Protein AF-A0A412PZN5-F1 (afdb_monomer_lite)

Organism: NCBI:txid39491

pLDDT: mean 81.01, std 17.95, range [27.72, 97.12]

Structure (mmCIF, N/CA/C/O backbone):
data_AF-A0A412PZN5-F1
#
_entry.id   AF-A0A412PZN5-F1
#
loop_
_atom_site.group_PDB
_atom_site.id
_atom_site.type_symbol
_atom_site.label_atom_id
_atom_site.label_alt_id
_atom_site.label_comp_id
_atom_site.label_asym_id
_atom_site.label_entity_id
_atom_site.label_seq_id
_atom_site.pdbx_PDB_ins_code
_atom_site.Cartn_x
_atom_site.Cartn_y
_atom_site.Cartn_z
_atom_site.occupancy
_atom_site.B_iso_or_equiv
_atom_site.auth_seq_id
_atom_site.auth_comp_id
_atom_site.auth_asym_id
_atom_site.auth_atom_id
_atom_site.pdbx_PDB_model_num
ATOM 1 N N . MET A 1 1 ? -9.758 -28.582 30.681 1.00 38.38 1 MET A N 1
ATOM 2 C CA . MET A 1 1 ? -10.635 -27.429 30.369 1.00 38.38 1 MET A CA 1
ATOM 3 C C . MET A 1 1 ? -9.900 -26.090 30.374 1.00 38.38 1 MET A C 1
ATOM 5 O O . MET A 1 1 ? -9.849 -25.484 29.320 1.00 38.38 1 MET A O 1
ATOM 9 N N . ARG A 1 2 ? -9.217 -25.664 31.451 1.00 30.67 2 ARG A N 1
ATOM 10 C CA . ARG A 1 2 ? -8.587 -24.319 31.522 1.00 30.67 2 ARG A CA 1
ATOM 11 C C . ARG A 1 2 ? -7.415 -24.022 30.560 1.00 30.67 2 ARG A C 1
ATOM 13 O O . ARG A 1 2 ? -7.068 -22.861 30.392 1.00 30.67 2 ARG A O 1
ATOM 20 N N . MET A 1 3 ? -6.788 -25.028 29.940 1.00 27.72 3 MET A N 1
ATOM 21 C CA . MET A 1 3 ? -5.727 -24.792 28.941 1.00 27.72 3 MET A CA 1
ATOM 22 C C . MET A 1 3 ? -6.281 -24.513 27.534 1.00 27.72 3 MET A C 1
ATOM 24 O O . MET A 1 3 ? -5.724 -23.682 26.828 1.00 27.72 3 MET A O 1
ATOM 28 N N . ALA A 1 4 ? -7.418 -25.108 27.158 1.00 32.03 4 ALA A N 1
ATOM 29 C CA . ALA A 1 4 ? -8.041 -24.882 25.849 1.00 32.03 4 ALA A CA 1
ATOM 30 C C . ALA A 1 4 ? -8.621 -23.457 25.717 1.00 32.03 4 ALA A C 1
ATOM 32 O O . ALA A 1 4 ? -8.451 -22.804 24.693 1.00 32.03 4 ALA A O 1
ATOM 33 N N . GLU A 1 5 ? -9.193 -22.916 26.795 1.00 32.03 5 GLU A N 1
ATOM 34 C CA . GLU A 1 5 ? -9.705 -21.532 26.858 1.00 32.03 5 GLU A CA 1
ATOM 35 C C . GLU A 1 5 ? -8.602 -20.461 26.894 1.00 32.03 5 GLU A C 1
ATOM 37 O O . GLU A 1 5 ? -8.862 -19.270 26.715 1.00 32.03 5 GLU A O 1
ATOM 42 N N . ARG A 1 6 ? -7.355 -20.854 27.178 1.00 34.22 6 ARG A N 1
ATOM 43 C CA . ARG A 1 6 ? -6.197 -19.951 27.113 1.00 34.22 6 ARG A CA 1
ATOM 44 C C . ARG A 1 6 ? -5.595 -19.927 25.708 1.00 34.22 6 ARG A C 1
ATOM 46 O O . ARG A 1 6 ? -5.080 -18.895 25.291 1.00 34.22 6 ARG A O 1
ATOM 53 N N . GLN A 1 7 ? -5.738 -21.032 24.975 1.00 35.91 7 GLN A N 1
ATOM 54 C CA . GLN A 1 7 ? -5.383 -21.176 23.563 1.00 35.91 7 GLN A CA 1
ATOM 55 C C . GLN A 1 7 ? -6.174 -20.194 22.671 1.00 35.91 7 GLN A C 1
ATOM 57 O O . GLN A 1 7 ? -5.593 -19.573 21.787 1.00 35.91 7 GLN A O 1
ATOM 62 N N . LEU A 1 8 ? -7.467 -19.992 22.958 1.00 40.50 8 LEU A N 1
ATOM 63 C CA . LEU A 1 8 ? -8.375 -19.093 22.217 1.00 40.50 8 LEU A CA 1
ATOM 64 C C . LEU A 1 8 ? -8.156 -17.593 22.493 1.00 40.50 8 LEU A C 1
ATOM 66 O O . LEU A 1 8 ? -8.636 -16.750 21.745 1.00 40.50 8 LEU A O 1
ATOM 70 N N . ARG A 1 9 ? -7.407 -17.248 23.548 1.00 40.03 9 ARG A N 1
ATOM 71 C CA . ARG A 1 9 ? -7.114 -15.862 23.960 1.00 40.03 9 ARG A CA 1
ATOM 72 C C . ARG A 1 9 ? -5.783 -15.322 23.443 1.00 40.03 9 ARG A C 1
ATOM 74 O O . ARG A 1 9 ? -5.380 -14.227 23.822 1.00 40.03 9 ARG A O 1
ATOM 81 N N . ASN A 1 10 ? -5.070 -16.081 22.613 1.00 40.69 10 ASN A N 1
ATOM 82 C CA . ASN A 1 10 ? -3.800 -15.641 22.052 1.00 40.69 10 ASN A CA 1
ATOM 83 C C . ASN A 1 10 ? -3.998 -15.146 20.605 1.00 40.69 10 ASN A C 1
ATOM 85 O O . ASN A 1 10 ? -4.024 -15.970 19.689 1.00 40.69 10 ASN A O 1
ATOM 89 N N . PRO A 1 11 ? -4.098 -13.823 20.364 1.00 48.78 11 PRO A N 1
ATOM 90 C CA . PRO A 1 11 ? -4.370 -13.257 19.036 1.00 48.78 11 PRO A CA 1
ATOM 91 C C . PRO A 1 11 ? -3.282 -13.558 17.987 1.00 48.78 11 PRO A C 1
ATOM 93 O O . PRO A 1 11 ? -3.489 -13.300 16.803 1.00 48.78 11 PRO A O 1
ATOM 96 N N . TYR A 1 12 ? -2.141 -14.123 18.401 1.00 42.84 12 TYR A N 1
ATOM 97 C CA . TYR A 1 12 ? -1.000 -14.449 17.542 1.00 42.84 12 TYR A CA 1
ATOM 98 C C . TYR A 1 12 ? -0.872 -15.939 17.187 1.00 42.84 12 TYR A C 1
ATOM 100 O O . TYR A 1 12 ? 0.082 -16.316 16.510 1.00 42.84 12 TYR A O 1
ATOM 108 N N . MET A 1 13 ? -1.805 -16.800 17.610 1.00 39.34 13 MET A N 1
ATOM 109 C CA . MET A 1 13 ? -1.711 -18.256 17.416 1.00 39.34 13 MET A CA 1
ATOM 110 C C . MET A 1 13 ? -2.580 -18.777 16.260 1.00 39.34 13 MET A C 1
ATOM 112 O O . MET A 1 13 ? -3.097 -19.888 16.300 1.00 39.34 13 MET A O 1
ATOM 116 N N . TRP A 1 14 ? -2.712 -17.989 15.194 1.00 43.47 14 TRP A N 1
ATOM 117 C CA . TRP A 1 14 ? -3.302 -18.426 13.925 1.00 43.47 14 TRP A CA 1
ATOM 118 C C . TRP A 1 14 ? -2.186 -18.897 12.988 1.00 43.47 14 TRP A C 1
ATOM 120 O O . TRP A 1 14 ? -1.817 -18.216 12.031 1.00 43.47 14 TRP A O 1
ATOM 130 N N . ILE A 1 15 ? -1.565 -20.027 13.324 1.00 45.34 15 ILE A N 1
ATOM 131 C CA . ILE A 1 15 ? -0.481 -20.596 12.521 1.00 45.34 15 ILE A CA 1
ATOM 132 C C . ILE A 1 15 ? -1.100 -21.270 11.294 1.00 45.34 15 ILE A C 1
ATOM 134 O O . ILE A 1 15 ? -1.883 -22.209 11.411 1.00 45.34 15 ILE A O 1
ATOM 138 N N . TYR A 1 16 ? -0.746 -20.758 10.118 1.00 52.06 16 TYR A N 1
ATOM 139 C CA . TYR A 1 16 ? -1.045 -21.343 8.817 1.00 52.06 16 TYR A CA 1
ATOM 140 C C . TYR A 1 16 ? -0.392 -22.726 8.699 1.00 52.06 16 TYR A C 1
ATOM 142 O O . TYR A 1 16 ? 0.815 -22.849 8.904 1.00 52.06 16 TYR A O 1
ATOM 150 N N . GLN A 1 17 ? -1.130 -23.745 8.255 1.00 40.44 17 GLN A N 1
ATOM 151 C CA . GLN A 1 17 ? -0.493 -24.782 7.445 1.00 40.44 17 GLN A CA 1
ATOM 152 C C . GLN A 1 17 ? -0.402 -24.242 6.016 1.00 40.44 17 GLN A C 1
ATOM 154 O O . GLN A 1 17 ? -1.314 -24.414 5.216 1.00 40.44 17 GLN A O 1
ATOM 159 N N . SER A 1 18 ? 0.695 -23.556 5.698 1.00 39.72 18 SER A N 1
ATOM 160 C CA . SER A 1 18 ? 1.211 -23.610 4.332 1.00 39.72 18 SER A CA 1
ATOM 161 C C . SER A 1 18 ? 2.167 -24.796 4.293 1.00 39.72 18 SER A C 1
ATOM 163 O O . SER A 1 18 ? 3.337 -24.666 4.664 1.00 39.72 18 SER A O 1
ATOM 165 N N . GLY A 1 19 ? 1.674 -25.976 3.928 1.00 41.59 19 GLY A N 1
ATOM 166 C CA . GLY A 1 19 ? 2.599 -26.987 3.442 1.00 41.59 19 GLY A CA 1
ATOM 167 C C . GLY A 1 19 ? 3.193 -26.504 2.113 1.00 41.59 19 GLY A C 1
ATOM 168 O O . GLY A 1 19 ? 2.684 -25.591 1.458 1.00 41.59 19 GLY A O 1
ATOM 169 N N . SER A 1 20 ? 4.301 -27.104 1.698 1.00 43.50 20 SER A N 1
ATOM 170 C CA . SER A 1 20 ? 4.908 -26.913 0.374 1.00 43.50 20 SER A CA 1
ATOM 171 C C . SER A 1 20 ? 4.054 -27.474 -0.780 1.00 43.50 20 SER A C 1
ATOM 173 O O . SER A 1 20 ? 4.553 -27.689 -1.880 1.00 43.50 20 SER A O 1
ATOM 175 N N . ASP A 1 21 ? 2.774 -27.740 -0.531 1.00 55.62 21 ASP A N 1
ATOM 176 C CA . ASP A 1 21 ? 1.846 -28.527 -1.336 1.00 55.62 21 ASP A CA 1
ATOM 177 C C . ASP A 1 21 ? 0.923 -27.681 -2.229 1.00 55.62 21 ASP A C 1
ATOM 179 O O . ASP A 1 21 ? 0.041 -28.226 -2.889 1.00 55.62 21 ASP A O 1
ATOM 183 N N . GLY A 1 22 ? 1.135 -26.360 -2.297 1.00 50.25 22 GLY A N 1
ATOM 184 C CA . GLY A 1 22 ? 0.475 -25.476 -3.270 1.00 50.25 22 GLY A CA 1
ATOM 185 C C . GLY A 1 22 ? -1.037 -25.313 -3.077 1.00 50.25 22 GLY A C 1
ATOM 186 O O . GLY A 1 22 ? -1.716 -24.785 -3.956 1.00 50.25 22 GLY A O 1
ATOM 187 N N . LYS A 1 23 ? -1.579 -25.765 -1.941 1.00 44.09 23 LYS A N 1
ATOM 188 C CA . LYS A 1 23 ? -2.993 -25.609 -1.594 1.00 44.09 23 LYS A CA 1
ATOM 189 C C . LYS A 1 23 ? -3.259 -24.234 -0.975 1.00 44.09 23 LYS A C 1
ATOM 191 O O . LYS A 1 23 ? -2.380 -23.689 -0.302 1.00 44.09 23 LYS A O 1
ATOM 196 N N . PRO A 1 24 ? -4.468 -23.675 -1.169 1.00 45.44 24 PRO A N 1
ATOM 197 C CA . PRO A 1 24 ? -4.853 -22.436 -0.513 1.00 45.44 24 PRO A CA 1
ATOM 198 C C . PRO A 1 24 ? -4.802 -22.608 1.015 1.00 45.44 24 PRO A C 1
ATOM 200 O O . PRO A 1 24 ? -5.132 -23.683 1.526 1.00 45.44 24 PRO A O 1
ATOM 203 N N . PRO A 1 25 ? -4.369 -21.574 1.756 1.00 51.03 25 PRO A N 1
ATOM 204 C CA . PRO A 1 25 ? -4.225 -21.649 3.202 1.00 51.03 25 PRO A CA 1
ATOM 205 C C . PRO A 1 25 ? -5.569 -21.964 3.867 1.00 51.03 25 PRO A C 1
ATOM 207 O O . PRO A 1 25 ? -6.551 -21.252 3.670 1.00 51.03 25 PRO A O 1
ATOM 210 N N . VAL A 1 26 ? -5.598 -23.016 4.685 1.00 51.19 26 VAL A N 1
ATOM 211 C CA . VAL A 1 26 ? -6.776 -23.389 5.477 1.00 51.19 26 VAL A CA 1
ATOM 212 C C . VAL A 1 26 ? -6.719 -22.646 6.807 1.00 51.19 26 VAL A C 1
ATOM 214 O O . VAL A 1 26 ? -5.753 -22.778 7.563 1.00 51.19 26 VAL A O 1
ATOM 217 N N . ALA A 1 27 ? -7.746 -21.852 7.104 1.00 55.84 27 ALA A N 1
ATOM 218 C CA . ALA A 1 27 ? -7.888 -21.260 8.422 1.00 55.84 27 ALA A CA 1
ATOM 219 C C . ALA A 1 27 ? -8.356 -22.319 9.424 1.00 55.84 27 ALA A C 1
ATOM 221 O O . ALA A 1 27 ? -9.383 -22.959 9.221 1.00 55.84 27 ALA A O 1
ATOM 222 N N . LEU A 1 28 ? -7.601 -22.507 10.508 1.00 53.47 28 LEU A N 1
ATOM 223 C CA . LEU A 1 28 ? -7.934 -23.514 11.521 1.00 53.47 28 LEU A CA 1
ATOM 224 C C . LEU A 1 28 ? -9.115 -23.095 12.408 1.00 53.47 28 LEU A C 1
ATOM 226 O O . LEU A 1 28 ? -9.747 -23.959 13.002 1.00 53.47 28 LEU A O 1
ATOM 230 N N . TYR A 1 29 ? -9.396 -21.795 12.499 1.00 61.25 29 TYR A N 1
ATOM 231 C CA . TYR A 1 29 ? -10.465 -21.210 13.307 1.00 61.25 29 TYR A CA 1
ATOM 232 C C . TYR A 1 29 ? -10.831 -19.829 12.754 1.00 61.25 29 TYR A C 1
ATOM 234 O O . TYR A 1 29 ? -9.955 -19.075 12.318 1.00 61.25 29 TYR A O 1
ATOM 242 N N . GLU A 1 30 ? -12.119 -19.502 12.796 1.00 66.75 30 GLU A N 1
ATOM 243 C CA . GLU A 1 30 ? -12.618 -18.159 12.506 1.00 66.75 30 GLU A CA 1
ATOM 244 C C . GLU A 1 30 ? -12.380 -17.234 13.714 1.00 66.75 30 GLU A C 1
ATOM 246 O O . GLU A 1 30 ? -12.447 -17.686 14.862 1.00 66.75 30 GLU A O 1
ATOM 251 N N . PRO A 1 31 ? -12.059 -15.946 13.494 1.00 70.19 31 PRO A N 1
ATOM 252 C CA . PRO A 1 31 ? -11.937 -14.987 14.582 1.00 70.19 31 PRO A CA 1
ATOM 253 C C . PRO A 1 31 ? -13.286 -14.810 15.289 1.00 70.19 31 PRO A C 1
ATOM 255 O O . PRO A 1 31 ? -14.318 -14.674 14.639 1.00 70.19 31 PRO A O 1
ATOM 258 N N . ILE A 1 32 ? -13.241 -14.794 16.623 1.00 64.50 32 ILE A N 1
ATOM 259 C CA . ILE A 1 32 ? -14.409 -14.679 17.509 1.00 64.50 32 ILE A CA 1
ATOM 260 C C . ILE A 1 32 ? -15.235 -13.436 17.134 1.00 64.50 32 ILE A C 1
ATOM 262 O O . ILE A 1 32 ? -14.667 -12.370 16.859 1.00 64.50 32 ILE A O 1
ATOM 266 N N . SER A 1 33 ? -16.566 -13.569 17.117 1.00 64.00 33 SER A N 1
ATOM 267 C CA . SER A 1 33 ? -17.470 -12.440 16.887 1.00 64.00 33 SER A CA 1
ATOM 268 C C . SER A 1 33 ? -17.362 -11.453 18.061 1.00 64.00 33 SER A C 1
ATOM 270 O O . SER A 1 33 ? -17.280 -11.830 19.228 1.00 64.00 33 SER A O 1
ATOM 272 N N . THR A 1 34 ? -17.306 -10.153 17.774 1.00 58.75 34 THR A N 1
ATOM 273 C CA . THR A 1 34 ? -17.147 -9.109 18.808 1.00 58.75 34 THR A CA 1
ATOM 274 C C . THR A 1 34 ? -18.394 -8.907 19.674 1.00 58.75 34 THR A C 1
ATOM 276 O O . THR A 1 34 ? -18.343 -8.129 20.631 1.00 58.75 34 THR A O 1
ATOM 279 N N . GLU A 1 35 ? -19.493 -9.581 19.328 1.00 55.53 35 GLU A N 1
ATOM 280 C CA . GLU A 1 35 ? -20.752 -9.617 20.074 1.00 55.53 35 GLU A CA 1
ATOM 281 C C . GLU A 1 35 ? -20.731 -10.647 21.217 1.00 55.53 35 GLU A C 1
ATOM 283 O O . GLU A 1 35 ? -21.465 -10.486 22.186 1.00 55.53 35 GLU A O 1
ATOM 288 N N . GLU A 1 36 ? -19.874 -11.672 21.154 1.00 53.66 36 GLU A N 1
ATOM 289 C CA . GLU A 1 36 ? -19.961 -12.837 22.050 1.00 53.66 36 GLU A CA 1
ATOM 290 C C . GLU A 1 36 ? -19.153 -12.736 23.356 1.00 53.66 36 GLU A C 1
ATOM 292 O O . GLU A 1 36 ? -19.337 -13.576 24.237 1.00 53.66 36 GLU A O 1
ATOM 297 N N . ASP A 1 37 ? -18.290 -11.728 23.538 1.00 59.41 37 ASP A N 1
ATOM 298 C CA . ASP A 1 37 ? -17.478 -11.613 24.762 1.00 59.41 37 ASP A CA 1
ATOM 299 C C . ASP A 1 37 ? -17.487 -10.191 25.346 1.00 59.41 37 ASP A C 1
ATOM 301 O O . ASP A 1 37 ? -16.601 -9.366 25.098 1.00 59.41 37 ASP A O 1
ATOM 305 N N . GLU A 1 38 ? -18.507 -9.908 26.165 1.00 63.19 38 GLU A N 1
ATOM 306 C CA . GLU A 1 38 ? -18.651 -8.666 26.947 1.00 63.19 38 GLU A CA 1
ATOM 307 C C . GLU A 1 38 ? -17.458 -8.394 27.888 1.00 63.19 38 GLU A C 1
ATOM 309 O O . GLU A 1 38 ? -17.311 -7.279 28.388 1.00 63.19 38 GLU A O 1
ATOM 314 N N . ASN A 1 39 ? -16.579 -9.378 28.118 1.00 72.19 39 ASN A N 1
ATOM 315 C CA . ASN A 1 39 ? -15.452 -9.262 29.047 1.00 72.19 39 ASN A CA 1
ATOM 316 C C . ASN A 1 39 ? -14.162 -8.708 28.422 1.00 72.19 39 ASN A C 1
ATOM 318 O O . ASN A 1 39 ? -13.169 -8.555 29.138 1.00 72.19 39 ASN A O 1
ATOM 322 N N . LEU A 1 40 ? -14.133 -8.436 27.114 1.00 79.75 40 LEU A N 1
ATOM 323 C CA . LEU A 1 40 ? -12.934 -7.912 26.454 1.00 79.75 40 LEU A CA 1
ATOM 324 C C . LEU A 1 40 ? -12.669 -6.458 26.853 1.00 79.75 40 LEU A C 1
ATOM 326 O O . LEU A 1 40 ? -13.550 -5.595 26.780 1.00 79.75 40 LEU A O 1
ATOM 330 N N . PHE A 1 41 ? -11.414 -6.145 27.183 1.00 86.38 41 PHE A N 1
ATOM 331 C CA . PHE A 1 41 ? -11.004 -4.751 27.332 1.00 86.38 41 PHE A CA 1
ATOM 332 C C . PHE A 1 41 ? -11.169 -4.012 25.990 1.00 86.38 41 PHE A C 1
ATOM 334 O O . PHE A 1 41 ? -10.966 -4.611 24.930 1.00 86.38 41 PHE A O 1
ATOM 341 N N . PRO A 1 42 ? -11.429 -2.688 25.983 1.00 87.94 42 PRO A N 1
ATOM 342 C CA . PRO A 1 42 ? -11.608 -1.934 24.738 1.00 87.94 42 PRO A CA 1
ATOM 343 C C . PRO A 1 42 ? -10.461 -2.106 23.729 1.00 87.94 42 PRO A C 1
ATOM 345 O O . PRO A 1 42 ? -10.683 -2.202 22.526 1.00 87.94 42 PRO A O 1
ATOM 348 N N . ALA A 1 43 ? -9.220 -2.206 24.212 1.00 86.75 43 ALA A N 1
ATOM 349 C CA . ALA A 1 43 ? -8.067 -2.461 23.352 1.00 86.75 43 ALA A CA 1
ATOM 350 C C . ALA A 1 43 ? -8.117 -3.849 22.684 1.00 86.75 43 ALA A C 1
ATOM 352 O O . ALA A 1 43 ? -7.762 -3.979 21.515 1.00 86.75 43 ALA A O 1
ATOM 353 N N . GLU A 1 44 ? -8.572 -4.878 23.402 1.00 85.69 44 GLU A N 1
ATOM 354 C CA . GLU A 1 44 ? -8.704 -6.239 22.874 1.00 85.69 44 GLU A CA 1
ATOM 355 C C . GLU A 1 44 ? -9.850 -6.328 21.866 1.00 85.69 44 GLU A C 1
ATOM 357 O O . GLU A 1 44 ? -9.685 -6.930 20.805 1.00 85.69 44 GLU A O 1
ATOM 362 N N . LYS A 1 45 ? -10.970 -5.648 22.144 1.00 88.25 45 LYS A N 1
ATOM 363 C CA . LYS A 1 45 ? -12.102 -5.551 21.215 1.00 88.25 45 LYS A CA 1
ATOM 364 C C . LYS A 1 45 ? -11.697 -4.883 19.896 1.00 88.25 45 LYS A C 1
ATOM 366 O O . LYS A 1 45 ? -12.020 -5.395 18.827 1.00 88.25 45 LYS A O 1
ATOM 371 N N . GLY A 1 46 ? -10.888 -3.821 19.948 1.00 89.69 46 GLY A N 1
ATOM 372 C CA . GLY A 1 46 ? -10.317 -3.202 18.746 1.00 89.69 46 GLY A CA 1
ATOM 373 C C . GLY A 1 46 ? -9.432 -4.157 17.934 1.00 89.69 46 GLY A C 1
ATOM 374 O O . GLY A 1 46 ? -9.545 -4.223 16.711 1.00 89.69 46 GLY A O 1
ATOM 375 N N . VAL A 1 47 ? -8.588 -4.951 18.603 1.00 88.06 47 VAL A N 1
ATOM 376 C CA . VAL A 1 47 ? -7.767 -5.982 17.938 1.00 88.06 47 VAL A CA 1
ATOM 377 C C . VAL A 1 47 ? -8.637 -7.081 17.319 1.00 88.06 47 VAL A C 1
ATOM 379 O O . VAL A 1 47 ? -8.324 -7.555 16.227 1.00 88.06 47 VAL A O 1
ATOM 382 N N . ALA A 1 48 ? -9.736 -7.467 17.969 1.00 87.00 48 ALA A N 1
ATOM 383 C CA . ALA A 1 48 ? -10.669 -8.460 17.443 1.00 87.00 48 ALA A CA 1
ATOM 384 C C . ALA A 1 48 ? -11.321 -8.004 16.124 1.00 87.00 48 ALA A C 1
ATOM 386 O O . ALA A 1 48 ? -11.331 -8.776 15.163 1.00 87.00 48 ALA A O 1
ATOM 387 N N . PHE A 1 49 ? -11.758 -6.742 16.024 1.00 90.62 49 PHE A N 1
ATOM 388 C CA . PHE A 1 49 ? -12.258 -6.172 14.763 1.00 90.62 49 PHE A CA 1
ATOM 389 C C . PHE A 1 49 ? -11.210 -6.218 13.647 1.00 90.62 49 PHE A C 1
ATOM 391 O O . PHE A 1 49 ? -11.490 -6.717 12.555 1.00 90.62 49 PHE A O 1
ATOM 398 N N . CYS A 1 50 ? -9.976 -5.785 13.932 1.00 90.75 50 CYS A N 1
ATOM 399 C CA . CYS A 1 50 ? -8.876 -5.887 12.972 1.00 90.75 50 CYS A CA 1
ATOM 400 C C . CYS A 1 50 ? -8.668 -7.339 12.516 1.00 90.75 50 CYS A C 1
ATOM 402 O O . CYS A 1 50 ? -8.547 -7.599 11.321 1.00 90.75 50 CYS A O 1
ATOM 404 N N . ASN A 1 51 ? -8.663 -8.299 13.443 1.00 88.75 51 ASN A N 1
ATOM 405 C CA . ASN A 1 51 ? -8.484 -9.712 13.115 1.00 88.75 51 ASN A CA 1
ATOM 406 C C . ASN A 1 51 ? -9.597 -10.253 12.208 1.00 88.75 51 ASN A C 1
ATOM 408 O O . ASN A 1 51 ? -9.282 -10.993 11.277 1.00 88.75 51 ASN A O 1
ATOM 412 N N . ARG A 1 52 ? -10.861 -9.867 12.436 1.00 88.94 52 ARG A N 1
ATOM 413 C CA . ARG A 1 52 ? -11.996 -10.233 11.567 1.00 88.94 52 ARG A CA 1
ATOM 414 C C . ARG A 1 52 ? -11.796 -9.721 10.140 1.00 88.94 52 ARG A C 1
ATOM 416 O O . ARG A 1 52 ? -11.878 -10.509 9.200 1.00 88.94 52 ARG A O 1
ATOM 423 N N . LEU A 1 53 ? -11.443 -8.447 9.980 1.00 92.31 53 LEU A N 1
ATOM 424 C CA . LEU A 1 53 ? -11.172 -7.854 8.665 1.00 92.31 53 LEU A CA 1
ATOM 425 C C . LEU A 1 53 ? -9.980 -8.529 7.967 1.00 92.31 53 LEU A C 1
ATOM 427 O O . LEU A 1 53 ? -10.086 -9.000 6.838 1.00 92.31 53 LEU A O 1
ATOM 431 N N . PHE A 1 54 ? -8.846 -8.671 8.660 1.00 90.75 54 PHE A N 1
ATOM 432 C CA . PHE A 1 54 ? -7.663 -9.325 8.091 1.00 90.75 54 PHE A CA 1
ATOM 433 C C . PHE A 1 54 ? -7.874 -10.808 7.785 1.00 90.75 54 PHE A C 1
ATOM 435 O O . PHE A 1 54 ? -7.134 -11.363 6.975 1.00 90.75 54 PHE A O 1
ATOM 442 N N . PHE A 1 55 ? -8.816 -11.475 8.447 1.00 88.19 55 PHE A N 1
ATOM 443 C CA . PHE A 1 55 ? -9.192 -12.844 8.123 1.00 88.19 55 PHE A CA 1
ATOM 444 C C . PHE A 1 55 ? -9.922 -12.908 6.780 1.00 88.19 55 PHE A C 1
ATOM 446 O O . PHE A 1 55 ? -9.497 -13.663 5.906 1.00 88.19 55 PHE A O 1
ATOM 453 N N . LYS A 1 56 ? -10.947 -12.068 6.586 1.00 90.56 56 LYS A N 1
ATOM 454 C CA . LYS A 1 56 ? -11.683 -11.959 5.316 1.00 90.56 56 LYS A CA 1
ATOM 455 C C . LYS A 1 56 ? -10.748 -11.616 4.157 1.00 90.56 56 LYS A C 1
ATOM 457 O O . LYS A 1 56 ? -10.691 -12.345 3.170 1.00 90.56 56 LYS A O 1
ATOM 462 N N . GLU A 1 57 ? -9.873 -10.633 4.347 1.00 92.12 57 GLU A N 1
ATOM 463 C CA . GLU A 1 57 ? -8.884 -10.230 3.342 1.00 92.12 57 GLU A CA 1
ATOM 464 C C . GLU A 1 57 ? -7.910 -11.345 2.924 1.00 92.12 57 GLU A C 1
ATOM 466 O O . GLU A 1 57 ? -7.426 -11.348 1.791 1.00 92.12 57 GLU A O 1
ATOM 471 N N . ARG A 1 58 ? -7.620 -12.317 3.802 1.00 87.75 58 ARG A N 1
ATOM 472 C CA . ARG A 1 58 ? -6.819 -13.499 3.428 1.00 87.75 58 ARG A CA 1
ATOM 473 C C . ARG A 1 58 ? -7.608 -14.463 2.549 1.00 87.75 58 ARG A C 1
ATOM 475 O O . ARG A 1 58 ? -7.012 -15.046 1.648 1.00 87.75 58 ARG A O 1
ATOM 482 N N . LEU A 1 59 ? -8.909 -14.625 2.796 1.00 87.88 59 LEU A N 1
ATOM 483 C CA . LEU A 1 59 ? -9.790 -15.448 1.958 1.00 87.88 59 LEU A CA 1
ATOM 484 C C . LEU A 1 59 ? -9.944 -14.844 0.559 1.00 87.88 59 LEU A C 1
ATOM 486 O O . LEU A 1 59 ? -10.045 -15.574 -0.422 1.00 87.88 59 LEU A O 1
ATOM 490 N N . TYR A 1 60 ? -9.893 -13.515 0.456 1.00 91.00 60 TYR A N 1
ATOM 491 C CA . TYR A 1 60 ? -10.044 -12.798 -0.811 1.00 91.00 60 TYR A CA 1
ATOM 492 C C . TYR A 1 60 ? -8.754 -12.674 -1.624 1.00 91.00 60 TYR A C 1
ATOM 494 O O . TYR A 1 60 ? -8.758 -12.057 -2.686 1.00 91.00 60 TYR A O 1
ATOM 502 N N . LYS A 1 61 ? -7.636 -13.220 -1.132 1.00 86.94 61 LYS A N 1
ATOM 503 C CA . LYS A 1 61 ? -6.303 -12.966 -1.691 1.00 86.94 61 LYS A CA 1
ATOM 504 C C . LYS A 1 61 ? -6.168 -13.357 -3.166 1.00 86.94 61 LYS A C 1
ATOM 506 O O . LYS A 1 61 ? -5.504 -12.645 -3.910 1.00 86.94 61 LYS A O 1
ATOM 511 N N . GLU A 1 62 ? -6.791 -14.463 -3.562 1.00 89.12 62 GLU A N 1
ATOM 512 C CA . GLU A 1 62 ? -6.712 -15.010 -4.924 1.00 89.12 62 GLU A CA 1
ATOM 513 C C . GLU A 1 62 ? -7.908 -14.594 -5.803 1.00 89.12 62 GLU A C 1
ATOM 515 O O . GLU A 1 62 ? -8.040 -15.060 -6.933 1.00 89.12 62 GLU A O 1
ATOM 520 N N . LEU A 1 63 ? -8.801 -13.734 -5.294 1.00 92.50 63 LEU A N 1
ATOM 521 C CA . LEU A 1 63 ? -9.931 -13.215 -6.064 1.00 92.50 63 LEU A CA 1
ATOM 522 C C . LEU A 1 63 ? -9.483 -12.135 -7.052 1.00 92.50 63 LEU A C 1
ATOM 524 O O . LEU A 1 63 ? -8.499 -11.423 -6.828 1.00 92.50 63 LEU A O 1
ATOM 528 N N . SER A 1 64 ? -10.259 -11.967 -8.125 1.00 96.06 64 SER A N 1
ATOM 529 C CA . SER A 1 64 ? -10.108 -10.813 -9.011 1.00 96.06 64 SER A CA 1
ATOM 530 C C . SER A 1 64 ? -10.373 -9.505 -8.243 1.00 96.06 64 SER A C 1
ATOM 532 O O . SER A 1 64 ? -11.089 -9.514 -7.234 1.00 96.06 64 SER A O 1
ATOM 534 N N . PRO A 1 65 ? -9.829 -8.356 -8.684 1.00 96.44 65 PRO A N 1
ATOM 535 C CA . PRO A 1 65 ? -10.133 -7.070 -8.059 1.00 96.44 65 PRO A CA 1
ATOM 536 C C . PRO A 1 65 ? -11.638 -6.766 -7.991 1.00 96.44 65 PRO A C 1
ATOM 538 O O . PRO A 1 65 ? -12.116 -6.198 -7.009 1.00 96.44 65 PRO A O 1
ATOM 541 N N . GLU A 1 66 ? -12.394 -7.158 -9.012 1.00 96.88 66 GLU A N 1
ATOM 542 C CA . GLU A 1 66 ? -13.838 -6.956 -9.092 1.00 96.88 66 GLU A CA 1
ATOM 543 C C . GLU A 1 66 ? -14.582 -7.820 -8.062 1.00 96.88 66 GLU A C 1
ATOM 545 O O . GLU A 1 66 ? -15.391 -7.295 -7.291 1.00 96.88 66 GLU A O 1
ATOM 550 N N . ASP A 1 67 ? -14.250 -9.112 -7.977 1.00 96.12 67 ASP A N 1
ATOM 551 C CA . ASP A 1 67 ? -14.871 -10.041 -7.022 1.00 96.12 67 ASP A CA 1
ATOM 552 C C . ASP A 1 67 ? -14.491 -9.700 -5.581 1.00 96.12 67 ASP A C 1
ATOM 554 O O . ASP A 1 67 ? -15.337 -9.713 -4.685 1.00 96.12 67 ASP A O 1
ATOM 558 N N . ARG A 1 68 ? -13.224 -9.332 -5.350 1.00 96.25 68 ARG A N 1
ATOM 559 C CA . ARG A 1 68 ? -12.746 -8.880 -4.040 1.00 96.25 68 ARG A CA 1
ATOM 560 C C . ARG A 1 68 ? -13.508 -7.648 -3.578 1.00 96.25 68 ARG A C 1
ATOM 562 O O . ARG A 1 68 ? -13.939 -7.600 -2.432 1.00 96.25 68 ARG A O 1
ATOM 569 N N . LYS A 1 69 ? -13.722 -6.670 -4.462 1.00 97.12 69 LYS A N 1
ATOM 570 C CA . LYS A 1 69 ? -14.538 -5.488 -4.153 1.00 97.12 69 LYS A CA 1
ATOM 571 C C . LYS A 1 69 ? -15.974 -5.872 -3.789 1.00 97.12 69 LYS A C 1
ATOM 573 O O . LYS A 1 69 ? -16.491 -5.379 -2.789 1.00 97.12 69 LYS A O 1
ATOM 578 N N . ALA A 1 70 ? -16.611 -6.740 -4.577 1.00 96.69 70 ALA A N 1
ATOM 579 C CA . ALA A 1 70 ? -17.975 -7.188 -4.303 1.00 96.69 70 ALA A CA 1
ATOM 580 C C . ALA A 1 70 ? -18.074 -7.892 -2.938 1.00 96.69 70 ALA A C 1
ATOM 582 O O . ALA A 1 70 ? -18.945 -7.559 -2.136 1.00 96.69 70 ALA A O 1
ATOM 583 N N . LYS A 1 71 ? -17.121 -8.783 -2.634 1.00 95.06 71 LYS A N 1
ATOM 584 C CA . LYS A 1 71 ? -17.052 -9.505 -1.358 1.00 95.06 71 LYS A CA 1
ATOM 585 C C . LYS A 1 71 ? -16.804 -8.614 -0.149 1.00 95.06 71 LYS A C 1
ATOM 587 O O . LYS A 1 71 ? -17.441 -8.795 0.885 1.00 95.06 71 LYS A O 1
ATOM 592 N N . ARG A 1 72 ? -15.935 -7.613 -0.284 1.00 96.25 72 ARG A N 1
ATOM 593 C CA . ARG A 1 72 ? -15.746 -6.578 0.742 1.00 96.25 72 ARG A CA 1
ATOM 594 C C . ARG A 1 72 ? -17.048 -5.836 1.034 1.00 96.25 72 ARG A C 1
ATOM 596 O O . ARG A 1 72 ? -17.397 -5.645 2.194 1.00 96.25 72 ARG A O 1
ATOM 603 N N . PHE A 1 73 ? -17.777 -5.445 -0.010 1.00 95.44 73 PHE A N 1
ATOM 604 C CA . PHE A 1 73 ? -19.037 -4.724 0.155 1.00 95.44 73 PHE A CA 1
ATOM 605 C C . PHE A 1 73 ? -20.126 -5.579 0.822 1.00 95.44 73 PHE A C 1
ATOM 607 O O . PHE A 1 73 ? -20.891 -5.059 1.625 1.00 95.44 73 PHE A O 1
ATOM 614 N N . GLU A 1 74 ? -20.176 -6.878 0.517 1.00 94.31 74 GLU A N 1
ATOM 615 C CA . GLU A 1 74 ? -21.118 -7.833 1.115 1.00 94.31 74 GLU A CA 1
ATOM 616 C C . GLU A 1 74 ? -20.793 -8.135 2.589 1.00 94.31 74 GLU A C 1
ATOM 618 O O . GLU A 1 74 ? -21.683 -8.105 3.435 1.00 94.31 74 GLU A O 1
ATOM 623 N N . GLU A 1 75 ? -19.527 -8.426 2.905 1.00 92.56 75 GLU A N 1
ATOM 624 C CA . GLU A 1 75 ? -19.166 -9.048 4.188 1.00 92.56 75 GLU A CA 1
ATOM 625 C C . GLU A 1 75 ? -18.423 -8.113 5.159 1.00 92.56 75 GLU A C 1
ATOM 627 O O . GLU A 1 75 ? -18.545 -8.276 6.372 1.00 92.56 75 GLU A O 1
ATOM 632 N N . GLU A 1 76 ? -17.637 -7.144 4.674 1.00 94.81 76 GLU A N 1
ATOM 633 C CA . GLU A 1 76 ? -16.807 -6.283 5.540 1.00 94.81 76 GLU A CA 1
ATOM 634 C C . GLU A 1 76 ? -17.503 -4.988 5.961 1.00 94.81 76 GLU A C 1
ATOM 636 O O . GLU A 1 76 ? -17.158 -4.429 7.001 1.00 94.81 76 GLU A O 1
ATOM 641 N N . THR A 1 77 ? -18.491 -4.517 5.197 1.00 93.69 77 THR A N 1
ATOM 642 C CA . THR A 1 77 ? -19.302 -3.330 5.537 1.00 93.69 77 THR A CA 1
ATOM 643 C C . THR A 1 77 ? -19.972 -3.487 6.895 1.00 93.69 77 THR A C 1
ATOM 645 O O . THR A 1 77 ? -19.815 -2.622 7.750 1.00 93.69 77 THR A O 1
ATOM 648 N N . THR A 1 78 ? -20.583 -4.647 7.142 1.00 93.06 78 THR A N 1
ATOM 649 C CA . THR A 1 78 ? -21.198 -4.982 8.434 1.00 93.06 78 THR A CA 1
ATOM 650 C C . THR A 1 78 ? -20.180 -4.914 9.580 1.00 93.06 78 THR A C 1
ATOM 652 O O . THR A 1 78 ? -20.453 -4.322 10.620 1.00 93.06 78 THR A O 1
ATOM 655 N N . ILE A 1 79 ? -18.961 -5.432 9.375 1.00 93.00 79 ILE A N 1
ATOM 656 C CA . ILE A 1 79 ? -17.893 -5.403 10.391 1.00 93.00 79 ILE A CA 1
ATOM 657 C C . ILE A 1 79 ? -17.471 -3.959 10.698 1.00 93.00 79 ILE A C 1
ATOM 659 O O . ILE A 1 79 ? -17.217 -3.616 11.854 1.00 93.00 79 ILE A O 1
ATOM 663 N N . TRP A 1 80 ? -17.388 -3.106 9.674 1.00 94.69 80 TRP A N 1
ATOM 664 C CA . TRP A 1 80 ? -17.093 -1.686 9.855 1.00 94.69 80 TRP A CA 1
ATOM 665 C C . TRP A 1 80 ? -18.213 -0.949 10.577 1.00 94.69 80 TRP A C 1
ATOM 667 O O . TRP A 1 80 ? -17.920 -0.151 11.465 1.00 94.69 80 TRP A O 1
ATOM 677 N N . ASP A 1 81 ? -19.470 -1.217 10.240 1.00 94.12 81 ASP A N 1
ATOM 678 C CA . ASP A 1 81 ? -20.620 -0.591 10.894 1.00 94.12 81 ASP A CA 1
ATOM 679 C C . ASP A 1 81 ? -20.676 -0.955 12.384 1.00 94.12 81 ASP A C 1
ATOM 681 O O . ASP A 1 81 ? -20.845 -0.072 13.233 1.00 94.12 81 ASP A O 1
ATOM 685 N N . GLU A 1 82 ? -20.426 -2.225 12.723 1.00 93.44 82 GLU A N 1
ATOM 686 C CA . GLU A 1 82 ? -20.248 -2.678 14.108 1.00 93.44 82 GLU A CA 1
ATOM 687 C C . GLU A 1 82 ? -19.072 -1.959 14.798 1.00 93.44 82 GLU A C 1
ATOM 689 O O . GLU A 1 82 ? -19.207 -1.477 15.926 1.00 93.44 82 GLU A O 1
ATOM 694 N N . PHE A 1 83 ? -17.916 -1.861 14.128 1.00 94.06 83 PHE A N 1
ATOM 695 C CA . PHE A 1 83 ? -16.724 -1.200 14.666 1.00 94.06 83 PHE A CA 1
ATOM 696 C C . PHE A 1 83 ? -16.975 0.280 14.959 1.00 94.06 83 PHE A C 1
ATOM 698 O O . PHE A 1 83 ? -16.610 0.757 16.033 1.00 94.06 83 PHE A O 1
ATOM 705 N N . TRP A 1 84 ? -17.605 1.008 14.035 1.00 94.81 84 TRP A N 1
ATOM 706 C CA . TRP A 1 84 ? -17.897 2.431 14.210 1.00 94.81 84 TRP A CA 1
ATOM 707 C C . TRP A 1 84 ? -18.944 2.664 15.292 1.00 94.81 84 TRP A C 1
ATOM 709 O O . TRP A 1 84 ? -18.737 3.526 16.142 1.00 94.81 84 TRP A O 1
ATOM 719 N N . SER A 1 85 ? -19.994 1.840 15.322 1.00 93.88 85 SER A N 1
ATOM 720 C CA . SER A 1 85 ? -20.994 1.883 16.393 1.00 93.88 85 SER A CA 1
ATOM 721 C C . SER A 1 85 ? -20.346 1.659 17.757 1.00 93.88 85 SER A C 1
ATOM 723 O O . SER A 1 85 ? -20.654 2.363 18.712 1.00 93.88 85 SER A O 1
ATOM 725 N N . TRP A 1 86 ? -19.402 0.717 17.854 1.00 93.00 86 TRP A N 1
ATOM 726 C CA . TRP A 1 86 ? -18.638 0.484 19.077 1.00 93.00 86 TRP A CA 1
ATOM 727 C C . TRP A 1 86 ? -17.706 1.653 19.427 1.00 93.00 86 TRP A C 1
ATOM 729 O O . TRP A 1 86 ? -17.684 2.074 20.583 1.00 93.00 86 TRP A O 1
ATOM 739 N N . ILE A 1 87 ? -16.960 2.197 18.461 1.00 93.12 87 ILE A N 1
ATOM 740 C CA . ILE A 1 87 ? -16.076 3.357 18.661 1.00 93.12 87 ILE A CA 1
ATOM 741 C C . ILE A 1 87 ? -16.850 4.547 19.244 1.00 93.12 87 ILE A C 1
ATOM 743 O O . ILE A 1 87 ? -16.346 5.182 20.168 1.00 93.12 87 ILE A O 1
ATOM 747 N N . ASP A 1 88 ? -18.071 4.801 18.764 1.00 92.25 88 ASP A N 1
ATOM 748 C CA . ASP A 1 88 ? -18.917 5.910 19.225 1.00 92.25 88 ASP A CA 1
ATOM 749 C C . ASP A 1 88 ? -19.388 5.741 20.687 1.00 92.25 88 ASP A C 1
ATOM 751 O O . ASP A 1 88 ? -19.758 6.720 21.334 1.00 92.25 88 ASP A O 1
ATOM 755 N N . THR A 1 89 ? -19.330 4.523 21.248 1.00 91.94 89 THR A N 1
ATOM 756 C CA . THR A 1 89 ? -19.616 4.278 22.680 1.00 91.94 89 THR A CA 1
ATOM 757 C C . THR A 1 89 ? -18.438 4.578 23.606 1.00 91.94 89 THR A C 1
ATOM 759 O O . THR A 1 89 ? -18.610 4.637 24.825 1.00 91.94 89 THR A O 1
ATOM 762 N N . LEU A 1 90 ? -17.226 4.725 23.063 1.00 90.69 90 LEU A N 1
ATOM 763 C CA . LEU A 1 90 ? -16.025 4.929 23.862 1.00 90.69 90 LEU A CA 1
ATOM 764 C C . LEU A 1 90 ? -15.856 6.413 24.205 1.00 90.69 90 LEU A C 1
ATOM 766 O O . LEU A 1 90 ? -15.745 7.249 23.315 1.00 90.69 90 LEU A O 1
ATOM 770 N N . ASP A 1 91 ? -15.684 6.716 25.494 1.00 88.06 91 ASP A N 1
ATOM 771 C CA . ASP A 1 91 ? -15.269 8.042 25.979 1.00 88.06 91 ASP A CA 1
ATOM 772 C C . ASP A 1 91 ? -13.873 7.987 26.639 1.00 88.06 91 ASP A C 1
ATOM 774 O O . ASP A 1 91 ? -13.728 8.070 27.865 1.00 88.06 91 ASP A O 1
ATOM 778 N N . PRO A 1 92 ? -12.802 7.728 25.860 1.00 84.62 92 PRO A N 1
ATOM 779 C CA . PRO A 1 92 ? -11.459 7.634 26.402 1.00 84.62 92 PRO A CA 1
ATOM 780 C C . PRO A 1 92 ? -10.909 9.034 26.697 1.00 84.62 92 PRO A C 1
ATOM 782 O O . PRO A 1 92 ? -10.818 9.887 25.817 1.00 84.62 92 PRO A O 1
ATOM 785 N N . SER A 1 93 ? -10.460 9.248 27.929 1.00 83.25 93 SER A N 1
ATOM 786 C CA . SER A 1 93 ? -9.907 10.524 28.389 1.00 83.25 93 SER A CA 1
ATOM 787 C C . SER A 1 93 ? -8.467 10.383 28.907 1.00 83.25 93 SER A C 1
ATOM 789 O O . SER A 1 93 ? -7.906 9.283 29.000 1.00 83.25 93 SER A O 1
ATOM 791 N N . GLY A 1 94 ? -7.839 11.518 29.235 1.00 84.12 94 GLY A N 1
ATOM 792 C CA . GLY A 1 94 ? -6.575 11.562 29.981 1.00 84.12 94 GLY A CA 1
ATOM 793 C C . GLY A 1 94 ? -5.289 11.387 29.163 1.00 84.12 94 GLY A C 1
ATOM 794 O O . GLY A 1 94 ? -4.249 11.055 29.727 1.00 84.12 94 GLY A O 1
ATOM 795 N N . GLY A 1 95 ? -5.320 11.582 27.844 1.00 86.44 95 GLY A N 1
ATOM 796 C CA . GLY A 1 95 ? -4.158 11.447 26.958 1.00 86.44 95 GLY A CA 1
ATOM 797 C C . GLY A 1 95 ? -3.707 9.999 26.745 1.00 86.44 95 GLY A C 1
ATOM 798 O O . GLY A 1 95 ? -2.560 9.755 26.346 1.00 86.44 95 GLY A O 1
ATOM 799 N N . SER A 1 96 ? -4.585 9.034 27.033 1.00 91.19 96 SER A N 1
ATOM 800 C CA . SER A 1 96 ? -4.273 7.606 26.990 1.00 91.19 96 SER A CA 1
ATOM 801 C C . SER A 1 96 ? -3.940 7.120 25.570 1.00 91.19 96 SER A C 1
ATOM 803 O O . SER A 1 96 ? -4.279 7.744 24.561 1.00 91.19 96 SER A O 1
ATOM 805 N N . LYS A 1 97 ? -3.268 5.965 25.459 1.00 92.06 97 LYS A N 1
ATOM 806 C CA . LYS A 1 97 ? -3.016 5.336 24.146 1.00 92.06 97 LYS A CA 1
ATOM 807 C C . LYS A 1 97 ? -4.321 4.972 23.428 1.00 92.06 97 LYS A C 1
ATOM 809 O O . LYS A 1 97 ? -4.374 5.076 22.208 1.00 92.06 97 LYS A O 1
ATOM 814 N N . LEU A 1 98 ? -5.350 4.584 24.185 1.00 90.62 98 LEU A N 1
ATOM 815 C CA . LEU A 1 98 ? -6.676 4.284 23.651 1.00 90.62 98 LEU A CA 1
ATOM 816 C C . LEU A 1 98 ? -7.331 5.542 23.076 1.00 90.62 98 LEU A C 1
ATOM 818 O O . LEU A 1 98 ? -7.803 5.506 21.948 1.00 90.62 98 LEU A O 1
ATOM 822 N N . GLU A 1 99 ? -7.274 6.668 23.793 1.00 93.50 99 GLU A N 1
ATOM 823 C CA . GLU A 1 99 ? -7.798 7.949 23.299 1.00 93.50 99 GLU A CA 1
ATOM 824 C C . GLU A 1 99 ? -7.148 8.352 21.975 1.00 93.50 99 GLU A C 1
ATOM 826 O O . GLU A 1 99 ? -7.836 8.720 21.023 1.00 93.50 99 GLU A O 1
ATOM 831 N N . LYS A 1 100 ? -5.818 8.235 21.883 1.00 94.44 100 LYS A N 1
ATOM 832 C CA . LYS A 1 100 ? -5.092 8.522 20.639 1.00 94.44 100 LYS A CA 1
ATOM 833 C C . LYS A 1 100 ? -5.544 7.617 19.493 1.00 94.44 100 LYS A C 1
ATOM 835 O O . LYS A 1 100 ? -5.708 8.112 18.383 1.00 94.44 100 LYS A O 1
ATOM 840 N N . ALA A 1 101 ? -5.752 6.326 19.753 1.00 93.12 101 ALA A N 1
ATOM 841 C CA . ALA A 1 101 ? -6.207 5.372 18.744 1.00 93.12 101 ALA A CA 1
ATOM 842 C C . ALA A 1 101 ? -7.643 5.663 18.271 1.00 93.12 101 ALA A C 1
ATOM 844 O O . ALA A 1 101 ? -7.884 5.694 17.067 1.00 93.12 101 ALA A O 1
ATOM 845 N N . VAL A 1 102 ? -8.566 5.947 19.197 1.00 93.81 102 VAL A N 1
ATOM 846 C CA . VAL A 1 102 ? -9.962 6.298 18.882 1.00 93.81 102 VAL A CA 1
ATOM 847 C C . VAL A 1 102 ? -10.029 7.587 18.065 1.00 93.81 102 VAL A C 1
ATOM 849 O O . VAL A 1 102 ? -10.616 7.599 16.984 1.00 93.81 102 VAL A O 1
ATOM 852 N N . LYS A 1 103 ? -9.344 8.650 18.509 1.00 94.25 103 LYS A N 1
ATOM 853 C CA . LYS A 1 103 ? -9.256 9.911 17.753 1.00 94.25 103 LYS A CA 1
ATOM 854 C C . LYS A 1 103 ? -8.655 9.703 16.367 1.00 94.25 103 LYS A C 1
ATOM 856 O O . LYS A 1 103 ? -9.133 10.285 15.399 1.00 94.25 103 LYS A O 1
ATOM 861 N N . TYR A 1 104 ? -7.616 8.875 16.261 1.00 93.75 104 TYR A N 1
ATOM 862 C CA . TYR A 1 104 ? -7.001 8.566 14.976 1.00 93.75 104 TYR A CA 1
ATOM 863 C C . TYR A 1 104 ? -7.985 7.876 14.027 1.00 93.75 104 TYR A C 1
ATOM 865 O O . TYR A 1 104 ? -8.107 8.313 12.884 1.00 93.75 104 TYR A O 1
ATOM 873 N N . ALA A 1 105 ? -8.709 6.858 14.505 1.00 93.88 105 ALA A N 1
ATOM 874 C CA . ALA A 1 105 ? -9.708 6.140 13.718 1.00 93.88 105 ALA A CA 1
ATOM 875 C C . ALA A 1 105 ? -10.835 7.071 13.243 1.00 93.88 105 ALA A C 1
ATOM 877 O O . ALA A 1 105 ? -11.130 7.100 12.052 1.00 93.88 105 ALA A O 1
ATOM 878 N N . LEU A 1 106 ? -11.398 7.885 14.143 1.00 93.75 106 LEU A N 1
ATOM 879 C CA . LEU A 1 106 ? -12.462 8.841 13.817 1.00 93.75 106 LEU A CA 1
ATOM 880 C C . LEU A 1 106 ? -12.019 9.873 12.771 1.00 93.75 106 LEU A C 1
ATOM 882 O O . LEU A 1 106 ? -12.715 10.082 11.781 1.00 93.75 106 LEU A O 1
ATOM 886 N N . ASN A 1 107 ? -10.826 10.456 12.936 1.00 95.06 107 ASN A N 1
ATOM 887 C CA . ASN A 1 107 ? -10.285 11.445 11.997 1.00 95.06 107 ASN A CA 1
ATOM 888 C C . ASN A 1 107 ? -10.028 10.877 10.592 1.00 95.06 107 ASN A C 1
ATOM 890 O O . ASN A 1 107 ? -9.945 11.638 9.633 1.00 95.06 107 ASN A O 1
ATOM 894 N N . HIS A 1 108 ? -9.869 9.557 10.473 1.00 93.44 108 HIS A N 1
ATOM 895 C CA . HIS A 1 108 ? -9.519 8.880 9.225 1.00 93.44 108 HIS A CA 1
ATOM 896 C C . HIS A 1 108 ? -10.626 7.950 8.723 1.00 93.44 108 HIS A C 1
ATOM 898 O O . HIS A 1 108 ? -10.370 7.184 7.794 1.00 93.44 108 HIS A O 1
ATOM 904 N N . LYS A 1 109 ? -11.841 8.023 9.288 1.00 93.75 109 LYS A N 1
ATOM 905 C CA . LYS A 1 109 ? -12.960 7.115 8.991 1.00 93.75 109 LYS A CA 1
ATOM 906 C C . LYS A 1 109 ? -13.190 6.927 7.492 1.00 93.75 109 LYS A C 1
ATOM 908 O O . LYS A 1 109 ? -13.132 5.802 7.007 1.00 93.75 109 LYS A O 1
ATOM 913 N N . GLU A 1 110 ? -13.344 8.020 6.745 1.00 91.75 110 GLU A N 1
ATOM 914 C CA . GLU A 1 110 ? -13.539 7.965 5.289 1.00 91.75 110 GLU A CA 1
ATOM 915 C C . GLU A 1 110 ? -12.341 7.319 4.578 1.00 91.75 110 GLU A C 1
ATOM 917 O O . GLU A 1 110 ? -12.496 6.393 3.784 1.00 91.75 110 GLU A O 1
ATOM 922 N N . SER A 1 111 ? -11.120 7.744 4.916 1.00 92.06 111 SER A N 1
ATOM 923 C CA . SER A 1 111 ? -9.905 7.228 4.277 1.00 92.06 111 SER A CA 1
ATOM 924 C C . SER A 1 111 ? -9.654 5.741 4.549 1.00 92.06 111 SER A C 1
ATOM 926 O O . SER A 1 111 ? -9.189 5.031 3.658 1.00 92.06 111 SER A O 1
ATOM 928 N N . LEU A 1 112 ? -10.002 5.259 5.746 1.00 91.62 112 LEU A N 1
ATOM 929 C CA . LEU A 1 112 ? -9.885 3.854 6.135 1.00 91.62 112 LEU A CA 1
ATOM 930 C C . LEU A 1 112 ? -10.861 2.964 5.368 1.00 91.62 112 LEU A C 1
ATOM 932 O O . LEU A 1 112 ? -10.562 1.795 5.169 1.00 91.62 112 LEU A O 1
ATOM 936 N N . MET A 1 113 ? -11.991 3.503 4.911 1.00 92.75 113 MET A N 1
ATOM 937 C CA . MET A 1 113 ? -13.000 2.755 4.158 1.00 92.75 113 MET A CA 1
ATOM 938 C C . MET A 1 113 ? -12.750 2.764 2.642 1.00 92.75 113 MET A C 1
ATOM 940 O O . MET A 1 113 ? -13.347 1.969 1.920 1.00 92.75 113 MET A O 1
ATOM 944 N N . ASN A 1 114 ? -11.831 3.593 2.136 1.00 93.88 114 ASN A N 1
ATOM 945 C CA . ASN A 1 114 ? -11.581 3.724 0.695 1.00 93.88 114 ASN A CA 1
ATOM 946 C C . ASN A 1 114 ? -11.138 2.421 0.012 1.00 93.88 114 ASN A C 1
ATOM 948 O O . ASN A 1 114 ? -11.422 2.235 -1.170 1.00 93.88 114 ASN A O 1
ATOM 952 N N . TYR A 1 115 ? -10.481 1.494 0.721 1.00 94.25 115 TYR A N 1
ATOM 953 C CA . TYR A 1 115 ? -10.095 0.205 0.126 1.00 94.25 115 TYR A CA 1
ATOM 954 C C . TYR A 1 115 ? -11.309 -0.666 -0.247 1.00 94.25 115 TYR A C 1
ATOM 956 O O . TYR A 1 115 ? -11.196 -1.540 -1.104 1.00 94.25 115 TYR A O 1
ATOM 964 N N . LEU A 1 116 ? -12.487 -0.407 0.332 1.00 95.12 116 LEU A N 1
ATOM 965 C CA . LEU A 1 116 ? -13.735 -1.065 -0.062 1.00 95.12 116 LEU A CA 1
ATOM 966 C C . LEU A 1 116 ? -14.176 -0.645 -1.477 1.00 95.12 116 LEU A C 1
ATOM 968 O O . LEU A 1 116 ? -14.938 -1.357 -2.126 1.00 95.12 116 LEU A O 1
ATOM 972 N N . LEU A 1 117 ? -13.693 0.498 -1.980 1.00 94.50 117 LEU A N 1
ATOM 973 C CA . LEU A 1 117 ? -14.090 1.053 -3.277 1.00 94.50 117 LEU A CA 1
ATOM 974 C C . LEU A 1 117 ? -13.304 0.460 -4.458 1.00 94.50 117 LEU A C 1
ATOM 976 O O . LEU A 1 117 ? -13.812 0.478 -5.584 1.00 94.50 117 LEU A O 1
ATOM 980 N N . ASP A 1 118 ? -12.105 -0.080 -4.217 1.00 95.06 118 ASP A N 1
ATOM 981 C CA . ASP A 1 118 ? -11.234 -0.691 -5.230 1.00 95.06 118 ASP A CA 1
ATOM 982 C C . ASP A 1 118 ? -10.550 -1.959 -4.683 1.00 95.06 118 ASP A C 1
ATOM 984 O O . ASP A 1 118 ? -9.742 -1.908 -3.753 1.00 95.06 118 ASP A O 1
ATOM 988 N N . GLY A 1 119 ? -10.832 -3.113 -5.297 1.00 94.00 119 GLY A N 1
ATOM 989 C CA . GLY A 1 119 ? -10.249 -4.403 -4.914 1.00 94.00 119 GLY A CA 1
ATOM 990 C C . GLY A 1 119 ? -8.737 -4.517 -5.121 1.00 94.00 119 GLY A C 1
ATOM 991 O O . GLY A 1 119 ? -8.116 -5.440 -4.592 1.00 94.00 119 GLY A O 1
ATOM 992 N N . ARG A 1 120 ? -8.118 -3.577 -5.847 1.00 92.69 120 ARG A N 1
ATOM 993 C CA . ARG A 1 120 ? -6.654 -3.490 -6.010 1.00 92.69 120 ARG A CA 1
ATOM 994 C C . ARG A 1 120 ? -5.971 -2.927 -4.768 1.00 92.69 120 ARG A C 1
ATOM 996 O O . ARG A 1 120 ? -4.783 -3.172 -4.563 1.00 92.69 120 ARG A O 1
ATOM 1003 N N . CYS A 1 121 ? -6.694 -2.161 -3.953 1.00 92.56 121 CYS A N 1
ATOM 1004 C CA . CYS A 1 121 ? -6.162 -1.606 -2.718 1.00 92.56 121 CYS A CA 1
ATOM 1005 C C . CYS A 1 121 ? -5.977 -2.708 -1.669 1.00 92.56 121 CYS A C 1
ATOM 1007 O O . CYS A 1 121 ? -6.856 -3.545 -1.453 1.00 92.56 121 CYS A O 1
ATOM 1009 N N . GLU A 1 122 ? -4.841 -2.681 -0.976 1.00 90.56 122 GLU A N 1
ATOM 1010 C CA . GLU A 1 122 ? -4.618 -3.491 0.219 1.00 90.56 122 GLU A CA 1
ATOM 1011 C C . GLU A 1 122 ? -5.250 -2.804 1.441 1.00 90.56 122 GLU A C 1
ATOM 1013 O O . GLU A 1 122 ? -5.149 -1.586 1.580 1.00 90.56 122 GLU A O 1
ATOM 1018 N N . ILE A 1 123 ? -5.837 -3.579 2.362 1.00 91.94 123 ILE A N 1
ATOM 1019 C CA . ILE A 1 123 ? -6.364 -3.067 3.644 1.00 91.94 123 ILE A CA 1
ATOM 1020 C C . ILE A 1 123 ? -5.280 -2.423 4.532 1.00 91.94 123 ILE A C 1
ATOM 1022 O O . ILE A 1 123 ? -5.568 -1.623 5.417 1.00 91.94 123 ILE A O 1
ATOM 1026 N N . SER A 1 124 ? -4.011 -2.779 4.314 1.00 90.44 124 SER A N 1
ATOM 1027 C CA . SER A 1 124 ? -2.872 -2.292 5.093 1.00 90.44 124 SER A CA 1
ATOM 1028 C C . SER A 1 124 ? -1.794 -1.722 4.187 1.00 90.44 124 SER A C 1
ATOM 1030 O O . SER A 1 124 ? -1.575 -2.211 3.083 1.00 90.44 124 SER A O 1
ATOM 1032 N N . ASN A 1 125 ? -1.030 -0.765 4.699 1.00 88.75 125 ASN A N 1
ATOM 1033 C CA . ASN A 1 125 ? 0.122 -0.191 4.008 1.00 88.75 125 ASN A CA 1
ATOM 1034 C C . ASN A 1 125 ? 1.379 -1.093 4.041 1.00 88.75 125 ASN A C 1
ATOM 1036 O O . ASN A 1 125 ? 2.427 -0.689 3.540 1.00 88.75 125 ASN A O 1
ATOM 1040 N N . ASN A 1 126 ? 1.296 -2.311 4.592 1.00 89.19 126 ASN A N 1
ATOM 1041 C CA . ASN A 1 126 ? 2.439 -3.204 4.811 1.00 89.19 126 ASN A CA 1
ATOM 1042 C C . ASN A 1 126 ? 3.287 -3.433 3.548 1.00 89.19 126 ASN A C 1
ATOM 1044 O O . ASN A 1 126 ? 4.515 -3.482 3.618 1.00 89.19 126 ASN A O 1
ATOM 1048 N N . SER A 1 127 ? 2.657 -3.591 2.380 1.00 85.69 127 SER A N 1
ATOM 1049 C CA . SER A 1 127 ? 3.372 -3.757 1.108 1.00 85.69 127 SER A CA 1
ATOM 1050 C C . SER A 1 127 ? 4.157 -2.504 0.715 1.00 85.69 127 SER A C 1
ATOM 1052 O O . SER A 1 127 ? 5.331 -2.601 0.345 1.00 85.69 127 SER A O 1
ATOM 1054 N N . ALA A 1 128 ? 3.558 -1.323 0.881 1.00 87.25 128 ALA A N 1
ATOM 1055 C CA . ALA A 1 128 ? 4.225 -0.046 0.645 1.00 87.25 128 ALA A CA 1
ATOM 1056 C C . ALA A 1 128 ? 5.382 0.181 1.633 1.00 87.25 128 ALA A C 1
ATOM 1058 O O . ALA A 1 128 ? 6.485 0.534 1.215 1.00 87.25 128 ALA A O 1
ATOM 1059 N N . GLU A 1 129 ? 5.176 -0.102 2.923 1.00 88.62 129 GLU A N 1
ATOM 1060 C CA . GLU A 1 129 ? 6.222 0.007 3.946 1.00 88.62 129 GLU A CA 1
ATOM 1061 C C . GLU A 1 129 ? 7.403 -0.926 3.668 1.00 88.62 129 GLU A C 1
ATOM 1063 O O . GLU A 1 129 ? 8.557 -0.505 3.764 1.00 88.62 129 GLU A O 1
ATOM 1068 N N . ARG A 1 130 ? 7.143 -2.178 3.258 1.00 87.44 130 ARG A N 1
ATOM 1069 C CA . ARG A 1 130 ? 8.206 -3.121 2.868 1.00 87.44 130 ARG A CA 1
ATOM 1070 C C . ARG A 1 130 ? 9.058 -2.581 1.719 1.00 87.44 130 ARG A C 1
ATOM 1072 O O . ARG A 1 130 ? 10.279 -2.704 1.780 1.00 87.44 130 ARG A O 1
ATOM 1079 N N . LYS A 1 131 ? 8.440 -1.953 0.713 1.00 84.88 131 LYS A N 1
ATOM 1080 C CA . LYS A 1 131 ? 9.159 -1.319 -0.407 1.00 84.88 131 LYS A CA 1
ATOM 1081 C C . LYS A 1 131 ? 9.962 -0.101 0.060 1.00 84.88 131 LYS A C 1
ATOM 1083 O O . LYS A 1 131 ? 11.147 0.012 -0.246 1.00 84.88 131 LYS A O 1
ATOM 1088 N N . ALA A 1 132 ? 9.366 0.766 0.880 1.00 86.06 132 ALA A N 1
ATOM 1089 C CA . ALA A 1 132 ? 10.042 1.943 1.434 1.00 86.06 132 ALA A CA 1
ATOM 1090 C C . ALA A 1 132 ? 11.213 1.580 2.369 1.00 86.06 132 ALA A C 1
ATOM 1092 O O . ALA A 1 132 ? 12.216 2.298 2.438 1.00 86.06 132 ALA A O 1
ATOM 1093 N N . LYS A 1 133 ? 11.130 0.436 3.060 1.00 86.75 133 LYS A N 1
AT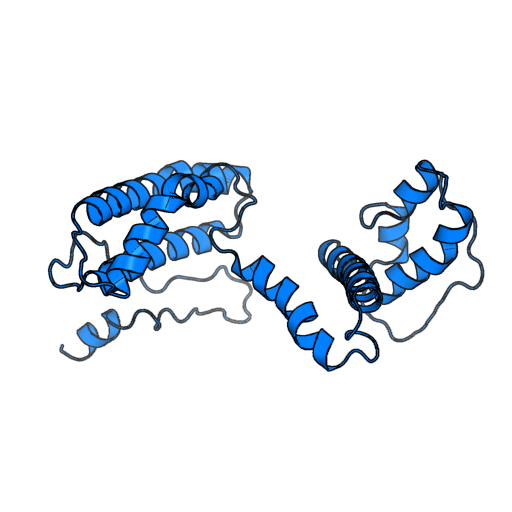OM 1094 C CA . LYS A 1 133 ? 12.180 -0.059 3.958 1.00 86.75 133 LYS A CA 1
ATOM 1095 C C . LYS A 1 133 ? 13.512 -0.271 3.240 1.00 86.75 133 LYS A C 1
ATOM 1097 O O . LYS A 1 133 ? 14.550 0.021 3.827 1.00 86.75 133 LYS A O 1
ATOM 1102 N N . VAL A 1 134 ? 13.497 -0.711 1.979 1.00 83.31 134 VAL A N 1
ATOM 1103 C CA . VAL A 1 134 ? 14.718 -0.896 1.171 1.00 83.31 134 VAL A CA 1
ATOM 1104 C C . VAL A 1 134 ? 15.505 0.412 1.081 1.00 83.31 134 VAL A C 1
ATOM 1106 O O . VAL A 1 134 ? 16.700 0.437 1.369 1.00 83.31 134 VAL A O 1
ATOM 1109 N N . TYR A 1 135 ? 14.818 1.516 0.785 1.00 84.94 135 TYR A N 1
ATOM 1110 C CA . TYR A 1 135 ? 15.412 2.852 0.768 1.00 84.94 135 TYR A CA 1
ATOM 1111 C C . TYR A 1 135 ? 15.901 3.276 2.163 1.00 84.94 135 TYR A C 1
ATOM 1113 O O . TYR A 1 135 ? 17.051 3.686 2.339 1.00 84.94 135 TYR A O 1
ATOM 1121 N N . ALA A 1 136 ? 15.047 3.130 3.182 1.00 86.38 136 ALA A N 1
ATOM 1122 C CA . ALA A 1 136 ? 15.342 3.574 4.545 1.00 86.38 136 ALA A CA 1
ATOM 1123 C C . ALA A 1 136 ? 16.528 2.838 5.195 1.00 86.38 136 ALA A C 1
ATOM 1125 O O . ALA A 1 136 ? 17.243 3.433 6.010 1.00 86.38 136 ALA A O 1
ATOM 1126 N N . THR A 1 137 ? 16.732 1.563 4.856 1.00 86.38 137 THR A N 1
ATOM 1127 C CA . THR A 1 137 ? 17.888 0.769 5.292 1.00 86.38 137 THR A CA 1
ATOM 1128 C C . THR A 1 137 ? 19.112 1.044 4.417 1.00 86.38 137 THR A C 1
ATOM 1130 O O . THR A 1 137 ? 20.201 1.226 4.958 1.00 86.38 137 THR A O 1
ATOM 1133 N N . GLY A 1 138 ? 18.939 1.143 3.094 1.00 81.88 138 GLY A N 1
ATOM 1134 C CA . GLY A 1 138 ? 20.028 1.362 2.137 1.00 81.88 138 GLY A CA 1
ATOM 1135 C C . GLY A 1 138 ? 20.764 2.688 2.325 1.00 81.88 138 GLY A C 1
ATOM 1136 O O . GLY A 1 138 ? 21.987 2.715 2.225 1.00 81.88 138 GLY A O 1
ATOM 1137 N N . ARG A 1 139 ? 20.061 3.764 2.708 1.00 82.12 139 ARG A N 1
ATOM 1138 C CA . ARG A 1 139 ? 20.659 5.106 2.873 1.00 82.12 139 ARG A CA 1
ATOM 1139 C C . ARG A 1 139 ? 21.869 5.173 3.809 1.00 82.12 139 ARG A C 1
ATOM 1141 O O . ARG A 1 139 ? 22.725 6.020 3.612 1.00 82.12 139 ARG A O 1
ATOM 1148 N N . LYS A 1 140 ? 21.961 4.288 4.813 1.00 81.06 140 LYS A N 1
ATOM 1149 C CA . LYS A 1 140 ? 23.117 4.231 5.731 1.00 81.06 140 LYS A CA 1
ATOM 1150 C C . LYS A 1 140 ? 24.381 3.672 5.067 1.00 81.06 140 LYS A C 1
ATOM 1152 O O . LYS A 1 140 ? 25.472 3.897 5.570 1.00 81.06 140 LYS A O 1
ATOM 1157 N N . ASN A 1 141 ? 24.216 2.951 3.961 1.00 79.62 141 ASN A N 1
ATOM 1158 C CA . ASN A 1 141 ? 25.277 2.268 3.223 1.00 79.62 141 ASN A CA 1
ATOM 1159 C C . ASN A 1 141 ? 25.602 2.962 1.889 1.00 79.62 141 ASN A C 1
ATOM 1161 O O . ASN A 1 141 ? 26.441 2.478 1.133 1.00 79.62 141 ASN A O 1
ATOM 1165 N N . PHE A 1 142 ? 24.926 4.066 1.563 1.00 83.00 142 PHE A N 1
ATOM 1166 C CA . PHE A 1 142 ? 25.126 4.799 0.317 1.00 83.00 142 PHE A CA 1
ATOM 1167 C C . PHE A 1 142 ? 26.061 5.986 0.554 1.00 83.00 142 PHE A C 1
ATOM 1169 O O . PHE A 1 142 ? 25.748 6.889 1.325 1.00 83.00 142 PHE A O 1
ATOM 1176 N N . LEU A 1 143 ? 27.200 5.988 -0.146 1.00 76.00 143 LEU A N 1
ATOM 1177 C CA . LEU A 1 143 ? 28.335 6.894 0.079 1.00 76.00 143 LEU A CA 1
ATOM 1178 C C . LEU A 1 143 ? 27.994 8.396 -0.035 1.00 76.00 143 LEU A C 1
ATOM 1180 O O . LEU A 1 143 ? 28.691 9.220 0.543 1.00 76.00 143 LEU A O 1
ATOM 1184 N N . PHE A 1 144 ? 26.920 8.754 -0.748 1.00 72.12 144 PHE A N 1
ATOM 1185 C CA . PHE A 1 144 ? 26.550 10.146 -1.043 1.00 72.12 144 PHE A CA 1
ATOM 1186 C C . PHE A 1 144 ? 25.132 10.524 -0.594 1.00 72.12 144 PHE A C 1
ATOM 1188 O O . PHE A 1 144 ? 24.562 11.480 -1.103 1.00 72.12 144 PHE A O 1
ATOM 1195 N N . HIS A 1 145 ? 24.538 9.803 0.359 1.00 75.69 145 HIS A N 1
ATOM 1196 C CA . HIS A 1 145 ? 23.158 10.059 0.805 1.00 75.69 145 HIS A CA 1
ATOM 1197 C C . HIS A 1 145 ? 23.027 11.187 1.860 1.00 75.69 145 HIS A C 1
ATOM 1199 O O . HIS A 1 145 ? 21.986 11.327 2.503 1.00 75.69 145 HIS A O 1
ATOM 1205 N N . ASP A 1 146 ? 24.066 12.001 2.050 1.00 81.12 146 ASP A N 1
ATOM 1206 C CA . ASP A 1 146 ? 24.082 13.113 3.018 1.00 81.12 146 ASP A CA 1
ATOM 1207 C C . ASP A 1 146 ? 23.663 14.466 2.402 1.00 81.12 146 ASP A C 1
ATOM 1209 O O . ASP A 1 146 ? 23.502 15.465 3.095 1.00 81.12 146 ASP A O 1
ATOM 1213 N N . SER A 1 147 ? 23.442 14.515 1.082 1.00 89.38 147 SER A N 1
ATOM 1214 C CA . SER A 1 147 ? 22.949 15.705 0.378 1.00 89.38 147 SER A CA 1
ATOM 1215 C C . SER A 1 147 ? 21.561 15.484 -0.225 1.00 89.38 147 SER A C 1
ATOM 1217 O O . SER A 1 147 ? 21.157 14.356 -0.522 1.00 89.38 147 SER A O 1
ATOM 1219 N N . VAL A 1 148 ? 20.825 16.579 -0.453 1.00 90.50 148 VAL A N 1
ATOM 1220 C CA . VAL A 1 148 ? 19.518 16.547 -1.138 1.00 90.50 148 VAL A CA 1
ATOM 1221 C C . VAL A 1 148 ? 19.650 15.935 -2.536 1.00 90.50 148 VAL A C 1
ATOM 1223 O O . VAL A 1 148 ? 18.829 15.103 -2.924 1.00 90.50 148 VAL A O 1
ATOM 1226 N N . ASP A 1 149 ? 20.710 16.286 -3.265 1.00 90.38 149 ASP A N 1
ATOM 1227 C CA . ASP A 1 149 ? 20.975 15.752 -4.603 1.00 90.38 149 ASP A CA 1
ATOM 1228 C C . ASP A 1 149 ? 21.274 14.250 -4.577 1.00 90.38 149 ASP A C 1
ATOM 1230 O O . ASP A 1 149 ? 20.755 13.498 -5.404 1.00 90.38 149 ASP A O 1
ATOM 1234 N N . GLY A 1 150 ? 22.044 13.783 -3.592 1.00 88.44 150 GLY A N 1
ATOM 1235 C CA . GLY A 1 150 ? 22.340 12.364 -3.421 1.00 88.44 150 GLY A CA 1
ATOM 1236 C C . GLY A 1 150 ? 21.118 11.538 -3.013 1.00 88.44 150 GLY A C 1
ATOM 1237 O O . GLY A 1 150 ? 20.904 10.441 -3.541 1.00 88.44 150 GLY A O 1
ATOM 1238 N N . ALA A 1 151 ? 20.260 12.086 -2.147 1.00 87.69 151 ALA A N 1
ATOM 1239 C CA . ALA A 1 151 ? 18.969 11.484 -1.815 1.00 87.69 151 ALA A CA 1
ATOM 1240 C C . ALA A 1 151 ? 18.053 11.407 -3.050 1.00 87.69 151 ALA A C 1
ATOM 1242 O O . ALA A 1 151 ? 17.454 10.363 -3.317 1.00 87.69 151 ALA A O 1
ATOM 1243 N N . LYS A 1 152 ? 18.000 12.475 -3.860 1.00 90.31 152 LYS A N 1
ATOM 1244 C CA . LYS A 1 152 ? 17.225 12.510 -5.109 1.00 90.31 152 LYS A CA 1
ATOM 1245 C C . LYS A 1 152 ? 17.727 11.478 -6.121 1.00 90.31 152 LYS A C 1
ATOM 1247 O O . LYS A 1 152 ? 16.920 10.727 -6.665 1.00 90.31 152 LYS A O 1
ATOM 1252 N N . ALA A 1 153 ? 19.039 11.396 -6.343 1.00 90.12 153 ALA A N 1
ATOM 1253 C CA . ALA A 1 153 ? 19.638 10.405 -7.238 1.00 90.12 153 ALA A CA 1
ATOM 1254 C C . ALA A 1 153 ? 19.327 8.970 -6.779 1.00 90.12 153 ALA A C 1
ATOM 1256 O O . ALA A 1 153 ? 18.895 8.137 -7.577 1.00 90.12 153 ALA A O 1
ATOM 1257 N N . THR A 1 154 ? 19.456 8.705 -5.477 1.00 88.44 154 THR A N 1
ATOM 1258 C CA . THR A 1 154 ? 19.123 7.403 -4.881 1.00 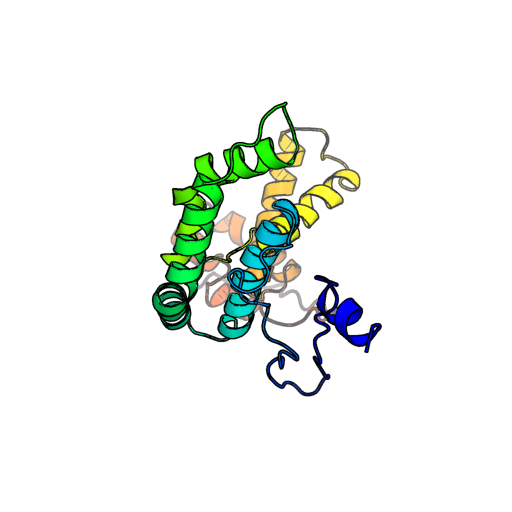88.44 154 THR A CA 1
ATOM 1259 C C . THR A 1 154 ? 17.649 7.052 -5.085 1.00 88.44 154 THR A C 1
ATOM 1261 O O . THR A 1 154 ? 17.331 5.935 -5.495 1.00 88.44 154 THR A O 1
ATOM 1264 N N . ALA A 1 155 ? 16.742 7.999 -4.828 1.00 89.38 155 ALA A N 1
ATOM 1265 C CA . ALA A 1 155 ? 15.308 7.791 -4.993 1.00 89.38 155 ALA A CA 1
ATOM 1266 C C . ALA A 1 155 ? 14.941 7.460 -6.448 1.00 89.38 155 ALA A C 1
ATOM 1268 O O . ALA A 1 155 ? 14.123 6.569 -6.674 1.00 89.38 155 ALA A O 1
ATOM 1269 N N . ILE A 1 156 ? 15.579 8.110 -7.431 1.00 91.50 156 ILE A N 1
ATOM 1270 C CA . ILE A 1 156 ? 15.389 7.809 -8.859 1.00 91.50 156 ILE A CA 1
ATOM 1271 C C . ILE A 1 156 ? 15.812 6.368 -9.166 1.00 91.50 156 ILE A C 1
ATOM 1273 O O . ILE A 1 156 ? 15.023 5.603 -9.719 1.00 91.50 156 ILE A O 1
ATOM 1277 N N . VAL A 1 157 ? 17.026 5.972 -8.769 1.00 90.50 157 VAL A N 1
ATOM 1278 C CA . VAL A 1 157 ? 17.551 4.625 -9.052 1.00 90.50 157 VAL A CA 1
ATOM 1279 C C . VAL A 1 157 ? 16.702 3.546 -8.380 1.00 90.50 157 VAL A C 1
ATOM 1281 O O . VAL A 1 157 ? 16.314 2.579 -9.034 1.00 90.50 157 VAL A O 1
ATOM 1284 N N . ILE A 1 158 ? 16.354 3.717 -7.101 1.00 89.50 158 ILE A N 1
ATOM 1285 C CA . ILE A 1 158 ? 15.506 2.753 -6.385 1.00 89.50 158 ILE A CA 1
ATOM 1286 C C . ILE A 1 158 ? 14.112 2.685 -7.011 1.00 89.50 158 ILE A C 1
ATOM 1288 O O . ILE A 1 158 ? 13.584 1.588 -7.166 1.00 89.50 158 ILE A O 1
ATOM 1292 N N . SER A 1 159 ? 13.542 3.811 -7.450 1.00 91.88 159 SER A N 1
ATOM 1293 C CA . SER A 1 159 ? 12.254 3.805 -8.154 1.00 91.88 159 SER A CA 1
ATOM 1294 C C . SER A 1 159 ? 12.321 2.990 -9.446 1.00 91.88 159 SER A C 1
ATOM 1296 O O . SER A 1 159 ? 11.428 2.182 -9.692 1.00 91.88 159 SER A O 1
ATOM 1298 N N . LEU A 1 160 ? 13.387 3.132 -10.244 1.00 93.31 160 LEU A N 1
ATOM 1299 C CA . LEU A 1 160 ? 13.587 2.331 -11.459 1.00 93.31 160 LEU A CA 1
ATOM 1300 C C . LEU A 1 160 ? 13.724 0.836 -11.144 1.00 93.31 160 LEU A C 1
ATOM 1302 O O . LEU A 1 160 ? 13.092 0.010 -11.802 1.00 93.31 160 LEU A O 1
ATOM 1306 N N . VAL A 1 161 ? 14.501 0.489 -10.115 1.00 91.06 161 VAL A N 1
ATOM 1307 C CA . VAL A 1 161 ? 14.712 -0.902 -9.682 1.00 91.06 161 VAL A CA 1
ATOM 1308 C C . VAL A 1 161 ? 13.420 -1.536 -9.163 1.00 91.06 161 VAL A C 1
ATOM 1310 O O . VAL A 1 161 ? 13.072 -2.640 -9.576 1.00 91.06 161 VAL A O 1
ATOM 1313 N N . GLU A 1 162 ? 12.691 -0.858 -8.276 1.00 89.62 162 GLU A N 1
ATOM 1314 C CA . GLU A 1 162 ? 11.437 -1.375 -7.714 1.00 89.62 162 GLU A CA 1
ATOM 1315 C C . GLU A 1 162 ? 10.334 -1.455 -8.772 1.00 89.62 162 GLU A C 1
ATOM 1317 O O . GLU A 1 162 ? 9.543 -2.397 -8.769 1.00 89.62 162 GLU A O 1
ATOM 1322 N N . THR A 1 163 ? 10.325 -0.530 -9.735 1.00 92.44 163 THR A N 1
ATOM 1323 C CA . THR A 1 163 ? 9.423 -0.602 -10.890 1.00 92.44 163 THR A CA 1
ATOM 1324 C C . THR A 1 163 ? 9.759 -1.799 -11.782 1.00 92.44 163 THR A C 1
ATOM 1326 O O . THR A 1 163 ? 8.850 -2.516 -12.196 1.00 92.44 163 THR A O 1
ATOM 1329 N N . ALA A 1 164 ? 11.043 -2.065 -12.045 1.00 92.44 164 ALA A N 1
ATOM 1330 C CA . ALA A 1 164 ? 11.469 -3.236 -12.812 1.00 92.44 164 ALA A CA 1
ATOM 1331 C C . ALA A 1 164 ? 11.014 -4.539 -12.140 1.00 92.44 164 ALA A C 1
ATOM 1333 O O . ALA A 1 164 ? 10.372 -5.372 -12.778 1.00 92.44 164 ALA A O 1
ATOM 1334 N N . LYS A 1 165 ? 11.253 -4.671 -10.828 1.00 89.12 165 LYS A N 1
ATOM 1335 C CA . LYS A 1 165 ? 10.792 -5.822 -10.034 1.00 89.12 165 LYS A CA 1
ATOM 1336 C C . LYS A 1 165 ? 9.271 -5.975 -10.072 1.00 89.12 165 LYS A C 1
ATOM 1338 O O . LYS A 1 165 ? 8.784 -7.085 -10.245 1.00 89.12 165 LYS A O 1
ATOM 1343 N N . ALA A 1 166 ? 8.523 -4.875 -9.949 1.00 89.81 166 ALA A N 1
ATOM 1344 C CA . ALA A 1 166 ? 7.060 -4.890 -10.014 1.00 89.81 166 ALA A CA 1
ATOM 1345 C C . ALA A 1 166 ? 6.514 -5.342 -11.382 1.00 89.81 166 ALA A C 1
ATOM 1347 O O . ALA A 1 166 ? 5.383 -5.810 -11.452 1.00 89.81 166 ALA A O 1
ATOM 1348 N N . ASN A 1 167 ? 7.316 -5.228 -12.445 1.00 92.50 167 ASN A N 1
ATOM 1349 C CA . ASN A 1 167 ? 6.999 -5.699 -13.796 1.00 92.50 167 ASN A CA 1
ATOM 1350 C C . ASN A 1 167 ? 7.683 -7.039 -14.135 1.00 92.50 167 ASN A C 1
ATOM 1352 O O . ASN A 1 167 ? 7.758 -7.402 -15.306 1.00 92.50 167 ASN A O 1
ATOM 1356 N N . ASN A 1 168 ? 8.182 -7.770 -13.128 1.00 91.00 168 ASN A N 1
ATOM 1357 C CA . ASN A 1 168 ? 8.872 -9.060 -13.271 1.00 91.00 168 ASN A CA 1
ATOM 1358 C C . ASN A 1 168 ? 10.122 -9.019 -14.174 1.00 91.00 168 ASN A C 1
ATOM 1360 O O . ASN A 1 168 ? 10.457 -10.000 -14.838 1.00 91.00 168 ASN A O 1
ATOM 1364 N N . LEU A 1 169 ? 10.830 -7.888 -14.186 1.00 91.38 169 LEU A N 1
ATOM 1365 C CA . LEU A 1 169 ? 12.053 -7.699 -14.964 1.00 91.38 169 LEU A CA 1
ATOM 1366 C C . LEU A 1 169 ? 13.311 -7.928 -14.122 1.00 91.38 169 LEU A C 1
ATOM 1368 O O . LEU A 1 169 ? 13.360 -7.631 -12.923 1.00 91.38 169 LEU A O 1
ATOM 1372 N N . ASN A 1 170 ? 14.388 -8.338 -14.789 1.00 90.81 170 ASN A N 1
ATOM 1373 C CA . ASN A 1 170 ? 15.729 -8.277 -14.231 1.00 90.81 170 ASN A CA 1
ATOM 1374 C C . ASN A 1 170 ? 16.179 -6.807 -14.130 1.00 90.81 170 ASN A C 1
ATOM 1376 O O . ASN A 1 170 ? 16.391 -6.129 -15.138 1.00 90.81 170 ASN A O 1
ATOM 1380 N N . ALA A 1 171 ? 16.348 -6.317 -12.899 1.00 90.75 171 ALA A N 1
ATOM 1381 C CA . ALA A 1 171 ? 16.675 -4.917 -12.637 1.00 90.75 171 ALA A CA 1
ATOM 1382 C C . ALA A 1 171 ? 18.002 -4.469 -13.276 1.00 90.75 171 ALA A C 1
ATOM 1384 O O . ALA A 1 171 ? 18.095 -3.337 -13.746 1.00 90.75 171 ALA A O 1
ATOM 1385 N N . TYR A 1 172 ? 19.010 -5.347 -13.334 1.00 89.81 172 TYR A N 1
ATOM 1386 C CA . TYR A 1 172 ? 20.291 -5.034 -13.969 1.00 89.81 172 TYR A CA 1
ATOM 1387 C C . TYR A 1 172 ? 20.130 -4.867 -15.483 1.00 89.81 172 TYR A C 1
ATOM 1389 O O . TYR A 1 172 ? 20.518 -3.831 -16.023 1.00 89.81 172 TYR A O 1
ATOM 1397 N N . LYS A 1 173 ? 19.486 -5.833 -16.159 1.00 90.12 173 LYS A N 1
ATOM 1398 C CA . LYS A 1 173 ? 19.216 -5.753 -17.607 1.00 90.12 173 LYS A CA 1
ATOM 1399 C C . LYS A 1 173 ? 18.389 -4.518 -17.959 1.00 90.12 173 LYS A C 1
ATOM 1401 O O . LYS A 1 173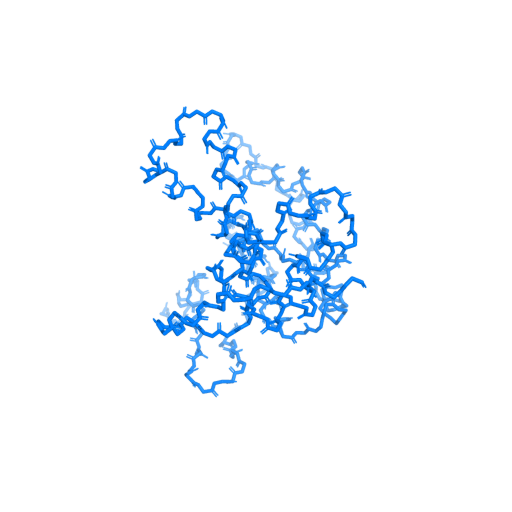 ? 18.673 -3.856 -18.957 1.00 90.12 173 LYS A O 1
ATOM 1406 N N . TYR A 1 174 ? 17.408 -4.181 -17.121 1.00 92.88 174 TYR A N 1
ATOM 1407 C CA . TYR A 1 174 ? 16.582 -2.996 -17.320 1.00 92.88 174 TYR A CA 1
ATOM 1408 C C . TYR A 1 174 ? 17.395 -1.706 -17.196 1.00 92.88 174 TYR A C 1
ATOM 1410 O O . TYR A 1 174 ? 17.378 -0.896 -18.117 1.00 92.88 174 TYR A O 1
ATOM 1418 N N . LEU A 1 175 ? 18.171 -1.533 -16.120 1.00 93.12 175 LEU A N 1
ATOM 1419 C CA . LEU A 1 175 ? 19.032 -0.356 -15.962 1.00 93.12 175 LEU A CA 1
ATOM 1420 C C . LEU A 1 175 ? 20.063 -0.244 -17.091 1.00 93.12 175 LEU A C 1
ATOM 1422 O O . LEU A 1 175 ? 20.252 0.844 -17.629 1.00 93.12 175 LEU A O 1
ATOM 1426 N N . TYR A 1 176 ? 20.682 -1.358 -17.487 1.00 90.88 176 TYR A N 1
ATOM 1427 C CA . TYR A 1 176 ? 21.605 -1.393 -18.621 1.00 90.88 176 TYR A CA 1
ATOM 1428 C C . TYR A 1 176 ? 20.919 -0.936 -19.915 1.00 90.88 176 TYR A C 1
ATOM 1430 O O . TYR A 1 176 ? 21.431 -0.064 -20.611 1.00 90.88 176 TYR A O 1
ATOM 1438 N N . THR A 1 177 ? 19.725 -1.463 -20.200 1.00 91.19 177 THR A N 1
ATOM 1439 C CA . THR A 1 177 ? 18.926 -1.075 -21.370 1.00 91.19 177 THR A CA 1
ATOM 1440 C C . THR A 1 177 ? 18.580 0.412 -21.325 1.00 91.19 177 THR A C 1
ATOM 1442 O O . THR A 1 177 ? 18.806 1.125 -22.298 1.00 91.19 177 THR A O 1
ATOM 1445 N N . LEU A 1 178 ? 18.111 0.932 -20.190 1.00 92.75 178 LEU A N 1
ATOM 1446 C CA . LEU A 1 178 ? 17.830 2.361 -20.064 1.00 92.75 178 LEU A CA 1
ATOM 1447 C C . LEU A 1 178 ? 19.073 3.209 -20.354 1.00 92.75 178 LEU A C 1
ATOM 1449 O O . LEU A 1 178 ? 18.999 4.125 -21.166 1.00 92.75 178 LEU A O 1
ATOM 1453 N N . LEU A 1 179 ? 20.221 2.888 -19.754 1.00 91.75 179 LEU A N 1
ATOM 1454 C CA . LEU A 1 179 ? 21.460 3.644 -19.964 1.00 91.75 179 LEU A CA 1
ATOM 1455 C C . LEU A 1 179 ? 21.987 3.536 -21.404 1.00 91.75 179 LEU A C 1
ATOM 1457 O O . LEU A 1 179 ? 22.597 4.485 -21.892 1.00 91.75 179 LEU A O 1
ATOM 1461 N N . LEU A 1 180 ? 21.723 2.420 -22.089 1.00 90.50 180 LEU A N 1
ATOM 1462 C CA . LEU A 1 180 ? 22.171 2.175 -23.460 1.00 90.50 180 LEU A CA 1
ATOM 1463 C C . LEU A 1 180 ? 21.359 2.944 -24.518 1.00 90.50 180 LEU A C 1
ATOM 1465 O O . LEU A 1 180 ? 21.949 3.430 -25.483 1.00 90.50 180 LEU A O 1
ATOM 1469 N N . TYR A 1 181 ? 20.032 3.044 -24.364 1.00 90.69 181 TYR A N 1
ATOM 1470 C CA . TYR A 1 181 ? 19.151 3.649 -25.381 1.00 90.69 181 TYR A CA 1
ATOM 1471 C C . TYR A 1 181 ? 18.649 5.048 -25.003 1.00 90.69 181 TYR A C 1
ATOM 1473 O O . TYR A 1 181 ? 18.488 5.891 -25.880 1.00 90.69 181 TYR A O 1
ATOM 1481 N N . MET A 1 182 ? 18.410 5.346 -23.720 1.00 90.62 182 MET A N 1
ATOM 1482 C CA . MET A 1 182 ? 17.795 6.618 -23.302 1.00 90.62 182 MET A CA 1
ATOM 1483 C C . MET A 1 182 ? 18.510 7.881 -23.822 1.00 90.62 182 MET A C 1
ATOM 1485 O O . MET A 1 182 ? 17.795 8.825 -24.163 1.00 90.62 182 MET A O 1
ATOM 1489 N N . PRO A 1 183 ? 19.856 7.952 -23.937 1.00 90.75 183 PRO A N 1
ATOM 1490 C CA . PRO A 1 183 ? 20.524 9.141 -24.475 1.00 90.75 183 PRO A CA 1
ATOM 1491 C C . PRO A 1 183 ? 20.056 9.542 -25.880 1.00 90.75 183 PRO A C 1
ATOM 1493 O O . PRO A 1 183 ? 19.933 10.739 -26.147 1.00 90.75 183 PRO A O 1
ATOM 1496 N N . ASP A 1 184 ? 19.747 8.557 -26.729 1.00 89.94 184 ASP A N 1
ATOM 1497 C CA . ASP A 1 184 ? 19.333 8.769 -28.121 1.00 89.94 184 ASP A CA 1
ATOM 1498 C C . ASP A 1 184 ? 17.852 9.180 -28.225 1.00 89.94 184 ASP A C 1
ATOM 1500 O O . ASP A 1 184 ? 17.475 9.908 -29.139 1.00 89.94 184 ASP A O 1
ATOM 1504 N N . TYR A 1 185 ? 17.023 8.794 -27.246 1.00 88.88 185 TYR A N 1
ATOM 1505 C CA . TYR A 1 185 ? 15.562 8.964 -27.286 1.00 88.88 185 TYR A CA 1
ATOM 1506 C C . TYR A 1 185 ? 14.998 9.882 -26.192 1.00 88.88 185 TYR A C 1
ATOM 1508 O O . TYR A 1 185 ? 13.785 9.982 -26.022 1.00 88.88 185 TYR A O 1
ATOM 1516 N N . LYS A 1 186 ? 15.850 10.592 -25.440 1.00 85.75 186 LYS A N 1
ATOM 1517 C CA . LYS A 1 186 ? 15.439 11.429 -24.292 1.00 85.75 186 LYS A CA 1
ATOM 1518 C C . LYS A 1 186 ? 14.388 12.499 -24.617 1.00 85.75 186 LYS A C 1
ATOM 1520 O O . LYS A 1 186 ? 13.649 12.911 -23.731 1.00 85.75 186 LYS A O 1
ATOM 1525 N N . ASN A 1 187 ? 14.343 12.956 -25.869 1.00 89.56 187 ASN A N 1
ATOM 1526 C CA . ASN A 1 187 ? 13.412 13.978 -26.351 1.00 89.56 187 ASN A CA 1
ATOM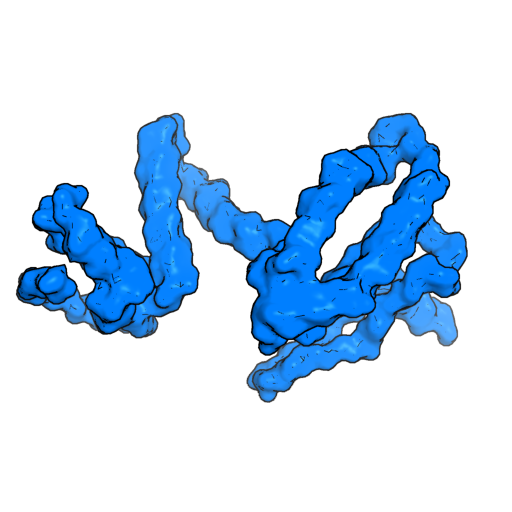 1527 C C . ASN A 1 187 ? 12.343 13.394 -27.287 1.00 89.56 187 ASN A C 1
ATOM 1529 O O . ASN A 1 187 ? 11.605 14.148 -27.917 1.00 89.56 187 ASN A O 1
ATOM 1533 N N . GLU A 1 188 ? 12.264 12.067 -27.396 1.00 92.19 188 GLU A N 1
ATOM 1534 C CA . GLU A 1 188 ? 11.365 11.371 -28.307 1.00 92.19 188 GLU A CA 1
ATOM 1535 C C . GLU A 1 188 ? 10.348 10.538 -27.512 1.00 92.19 188 GLU A C 1
ATOM 1537 O O . GLU A 1 188 ? 10.667 9.448 -27.030 1.00 92.19 188 GLU A O 1
ATOM 1542 N N . PRO A 1 189 ? 9.095 11.010 -27.369 1.00 90.50 189 PRO A N 1
ATOM 1543 C CA . PRO A 1 189 ? 8.086 10.318 -26.571 1.00 90.50 189 PRO A CA 1
ATOM 1544 C C . PRO A 1 189 ? 7.821 8.878 -27.019 1.00 90.50 189 PRO A C 1
ATOM 1546 O O . PRO A 1 189 ? 7.496 8.031 -26.189 1.00 90.50 189 PRO A O 1
ATOM 1549 N N . ALA A 1 190 ? 7.949 8.591 -28.317 1.00 90.25 190 ALA A N 1
ATOM 1550 C CA . ALA A 1 190 ? 7.765 7.250 -28.857 1.00 90.25 190 ALA A CA 1
ATOM 1551 C C . ALA A 1 190 ? 8.894 6.303 -28.407 1.00 90.25 190 ALA A C 1
ATOM 1553 O O . ALA A 1 190 ? 8.610 5.223 -27.889 1.00 90.25 190 ALA A O 1
ATOM 1554 N N . GLY A 1 191 ? 10.151 6.753 -28.460 1.00 90.88 191 GLY A N 1
ATOM 1555 C CA . GLY A 1 191 ? 11.287 6.013 -27.909 1.00 90.88 191 GLY A CA 1
ATOM 1556 C C . GLY A 1 191 ? 11.198 5.825 -26.389 1.00 90.88 191 GLY A C 1
ATOM 1557 O O . GLY A 1 191 ? 11.413 4.720 -25.896 1.00 90.88 191 GLY A O 1
ATOM 1558 N N . ILE A 1 192 ? 10.770 6.847 -25.634 1.00 92.00 192 ILE A N 1
ATOM 1559 C CA . ILE A 1 192 ? 10.541 6.713 -24.180 1.00 92.00 192 ILE A CA 1
ATOM 1560 C C . ILE A 1 192 ? 9.488 5.641 -23.888 1.00 92.00 192 ILE A C 1
ATOM 1562 O O . ILE A 1 192 ? 9.689 4.836 -22.981 1.00 92.00 192 ILE A O 1
ATOM 1566 N N . LYS A 1 193 ? 8.392 5.583 -24.659 1.00 93.44 193 LYS A N 1
ATOM 1567 C CA . LYS A 1 193 ? 7.361 4.544 -24.491 1.00 93.44 193 LYS A CA 1
ATOM 1568 C C . LYS A 1 193 ? 7.924 3.136 -24.668 1.00 93.44 193 LYS A C 1
ATOM 1570 O O . LYS A 1 193 ? 7.538 2.247 -23.913 1.00 93.44 193 LYS A O 1
ATOM 1575 N N . GLN A 1 194 ? 8.855 2.943 -25.602 1.00 94.31 194 GLN A N 1
ATOM 1576 C CA . GLN A 1 194 ? 9.529 1.655 -25.792 1.00 94.31 194 GLN A CA 1
ATOM 1577 C C . GLN A 1 194 ? 10.476 1.296 -24.643 1.00 94.31 194 GLN A C 1
ATOM 1579 O O . GLN A 1 194 ? 10.769 0.122 -24.454 1.00 94.31 194 GLN A O 1
ATOM 1584 N N . LEU A 1 195 ? 10.919 2.268 -23.845 1.00 94.12 195 LEU A N 1
ATOM 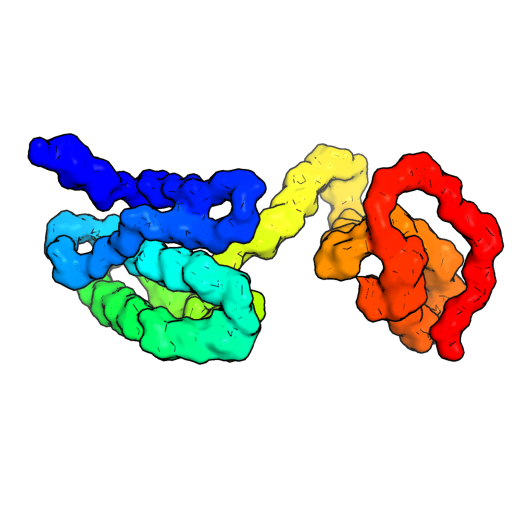1585 C CA . LEU A 1 195 ? 11.771 2.048 -22.673 1.00 94.12 195 LEU A CA 1
ATOM 1586 C C . LEU A 1 195 ? 10.983 1.868 -21.367 1.00 94.12 195 LEU A C 1
ATOM 1588 O O . LEU A 1 195 ? 11.587 1.641 -20.321 1.00 94.12 195 LEU A O 1
ATOM 1592 N N . LEU A 1 196 ? 9.650 1.954 -21.405 1.00 94.69 196 LEU A N 1
ATOM 1593 C CA . LEU A 1 196 ? 8.807 1.688 -20.241 1.00 94.69 196 LEU A CA 1
ATOM 1594 C C . LEU A 1 196 ? 8.835 0.196 -19.880 1.00 94.69 196 LEU A C 1
ATOM 1596 O O . LEU A 1 196 ? 8.917 -0.655 -20.761 1.00 94.69 196 LEU A O 1
ATOM 1600 N N . PRO A 1 197 ? 8.705 -0.152 -18.593 1.00 94.62 197 PRO A N 1
ATOM 1601 C CA . PRO A 1 197 ? 8.902 -1.519 -18.114 1.00 94.62 197 PRO A CA 1
ATOM 1602 C C . PRO A 1 197 ? 7.825 -2.500 -18.604 1.00 94.62 197 PRO A C 1
ATOM 1604 O O . PRO A 1 197 ? 8.032 -3.706 -18.562 1.00 94.62 197 PRO A O 1
ATOM 1607 N N . TRP A 1 198 ? 6.684 -2.007 -19.086 1.00 94.25 198 TRP A N 1
ATOM 1608 C CA . TRP A 1 198 ? 5.607 -2.805 -19.682 1.00 94.25 198 TRP A CA 1
ATOM 1609 C C . TRP A 1 198 ? 5.644 -2.840 -21.217 1.00 94.25 198 TRP A C 1
ATOM 1611 O O . TRP A 1 198 ? 4.733 -3.393 -21.830 1.00 94.25 198 TRP A O 1
ATOM 1621 N N . SER A 1 199 ? 6.642 -2.226 -21.864 1.00 95.19 199 SER A N 1
ATOM 1622 C CA . SER A 1 199 ? 6.779 -2.319 -23.320 1.00 95.19 199 SER A CA 1
ATOM 1623 C C . SER A 1 199 ? 7.179 -3.739 -23.726 1.00 95.19 199 SER A C 1
ATOM 1625 O O . SER A 1 199 ? 7.908 -4.418 -23.002 1.00 95.19 199 SER A O 1
ATOM 1627 N N . THR A 1 200 ? 6.745 -4.183 -24.905 1.00 93.19 200 THR A N 1
ATOM 1628 C CA . THR A 1 200 ? 7.148 -5.490 -25.449 1.00 93.19 200 THR A CA 1
ATOM 1629 C C . THR A 1 200 ? 8.665 -5.577 -25.603 1.00 93.19 200 THR A C 1
ATOM 1631 O O . THR A 1 200 ? 9.266 -6.550 -25.168 1.00 93.19 200 THR A O 1
ATOM 1634 N N . PHE A 1 201 ? 9.308 -4.512 -26.095 1.00 92.12 201 PHE A N 1
ATOM 1635 C CA . PHE A 1 201 ? 10.765 -4.433 -26.234 1.00 92.12 201 PHE A CA 1
ATOM 1636 C C . PHE A 1 201 ? 11.514 -4.686 -24.915 1.00 92.12 201 PHE A C 1
ATOM 1638 O O . PHE A 1 201 ? 12.471 -5.466 -24.876 1.00 92.12 201 PHE A O 1
ATOM 1645 N N . VAL A 1 202 ? 11.096 -4.026 -23.830 1.00 93.31 202 VAL A N 1
ATOM 1646 C CA . VAL A 1 202 ? 11.730 -4.201 -22.518 1.00 93.31 202 VAL A CA 1
ATOM 1647 C C . VAL A 1 202 ? 11.399 -5.568 -21.940 1.00 93.31 202 VAL A C 1
ATOM 1649 O O . VAL A 1 202 ? 12.297 -6.211 -21.400 1.00 93.31 202 VAL A O 1
ATOM 1652 N N . GLN A 1 203 ? 10.153 -6.025 -22.064 1.00 93.12 203 GLN A N 1
ATOM 1653 C CA . GLN A 1 203 ? 9.744 -7.349 -21.597 1.00 93.12 203 GLN A CA 1
ATOM 1654 C C . GLN A 1 203 ? 10.573 -8.445 -22.275 1.00 93.12 203 GLN A C 1
ATOM 1656 O O . GLN A 1 203 ? 11.153 -9.275 -21.583 1.00 93.12 203 GLN A O 1
ATOM 1661 N N . ASP A 1 204 ? 10.768 -8.388 -23.590 1.00 89.81 204 ASP A N 1
ATOM 1662 C CA . ASP A 1 204 ? 11.546 -9.389 -24.327 1.00 89.81 204 ASP A CA 1
ATOM 1663 C C . ASP A 1 204 ? 13.034 -9.383 -23.939 1.00 89.81 204 ASP A C 1
ATOM 1665 O O . ASP A 1 204 ? 13.643 -10.439 -23.769 1.00 89.81 204 ASP A O 1
ATOM 1669 N N . LYS A 1 205 ? 13.645 -8.201 -23.761 1.00 86.75 205 LYS A N 1
ATOM 1670 C CA . LYS A 1 205 ? 15.083 -8.097 -23.438 1.00 86.75 205 LYS A CA 1
ATOM 1671 C C . LYS A 1 205 ? 15.413 -8.283 -21.960 1.00 86.75 205 LYS A C 1
ATOM 1673 O O . LYS A 1 205 ? 16.513 -8.732 -21.628 1.00 86.75 205 LYS A O 1
ATOM 1678 N N . CYS A 1 206 ? 14.516 -7.864 -21.073 1.00 89.88 206 CYS A N 1
ATOM 1679 C CA . CYS A 1 206 ? 14.791 -7.749 -19.641 1.00 89.88 206 CYS A CA 1
ATOM 1680 C C . CYS A 1 206 ? 14.048 -8.790 -18.797 1.00 89.88 206 CYS A C 1
ATOM 1682 O O . CYS A 1 206 ? 14.317 -8.865 -17.596 1.00 89.88 206 CYS A O 1
ATOM 1684 N N . SER A 1 207 ? 13.159 -9.598 -19.385 1.00 84.75 207 SER A N 1
ATOM 1685 C CA . SER A 1 207 ? 12.596 -10.767 -18.704 1.00 84.75 207 SER A CA 1
ATOM 1686 C C . SER A 1 207 ? 13.652 -11.869 -18.509 1.00 84.75 207 SER A C 1
ATOM 1688 O O . SER A 1 207 ? 14.676 -11.936 -19.199 1.00 84.75 207 SER A O 1
ATOM 1690 N N . GLY A 1 208 ? 13.435 -12.717 -17.503 1.00 72.19 208 GLY A N 1
ATOM 1691 C CA . GLY A 1 208 ? 14.291 -13.865 -17.190 1.00 72.19 208 GLY A CA 1
ATOM 1692 C C . GLY A 1 208 ? 15.081 -13.750 -15.881 1.00 72.19 208 GLY A C 1
ATOM 1693 O O . GLY A 1 208 ? 15.219 -12.680 -15.285 1.00 72.19 208 GLY 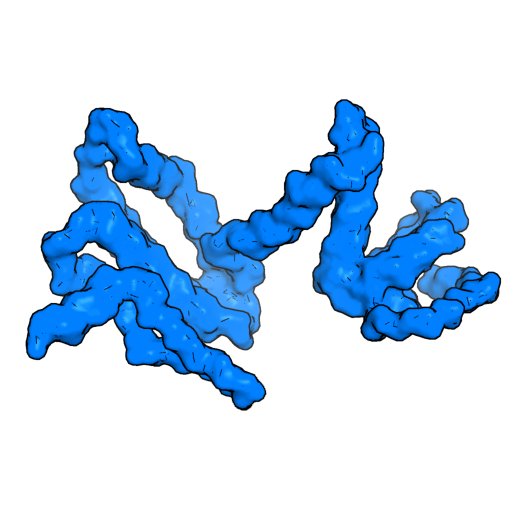A O 1
ATOM 1694 N N . ILE A 1 209 ? 15.588 -14.900 -15.428 1.00 60.00 209 ILE A N 1
ATOM 1695 C CA . ILE A 1 209 ? 16.358 -15.048 -14.184 1.00 60.00 209 ILE A CA 1
ATOM 1696 C C . ILE A 1 209 ? 17.717 -14.337 -14.322 1.00 60.00 209 ILE A C 1
ATOM 1698 O O . ILE A 1 209 ? 18.196 -14.068 -15.426 1.00 60.00 209 ILE A O 1
ATOM 1702 N N . ILE A 1 210 ? 18.313 -13.987 -13.180 1.00 55.09 210 ILE A N 1
ATOM 1703 C CA . ILE A 1 210 ? 19.720 -13.596 -13.042 1.00 55.09 210 ILE A CA 1
ATOM 1704 C C . ILE A 1 210 ? 20.572 -14.808 -13.457 1.00 55.09 210 ILE A C 1
ATOM 1706 O O . ILE A 1 210 ? 20.965 -15.605 -12.617 1.00 55.09 210 ILE A O 1
ATOM 1710 N N . ASP A 1 211 ? 20.747 -15.030 -14.757 1.00 49.28 211 ASP A N 1
ATOM 1711 C CA . ASP A 1 211 ? 21.829 -15.879 -15.241 1.00 49.28 211 ASP A CA 1
ATOM 1712 C C . ASP A 1 211 ? 23.092 -15.012 -15.292 1.00 49.28 211 ASP A C 1
ATOM 1714 O O . ASP A 1 211 ? 23.102 -13.955 -15.929 1.00 49.28 211 ASP A O 1
ATOM 1718 N N . ASP A 1 212 ? 24.123 -15.450 -14.571 1.00 47.53 212 ASP A N 1
ATOM 1719 C CA . ASP A 1 212 ? 25.437 -14.811 -14.458 1.00 47.53 212 ASP A CA 1
ATOM 1720 C C . ASP A 1 212 ? 26.250 -14.900 -15.767 1.00 47.53 212 ASP A C 1
ATOM 1722 O O . ASP A 1 212 ? 27.351 -14.349 -15.864 1.00 47.53 212 ASP A O 1
ATOM 1726 N N . SER A 1 213 ? 25.716 -15.542 -16.812 1.00 50.66 213 SER A N 1
ATOM 1727 C CA . SER A 1 213 ? 26.262 -15.435 -18.163 1.00 50.66 213 SER A CA 1
ATOM 1728 C C . SER A 1 213 ? 25.874 -14.085 -18.799 1.00 50.66 213 SER A C 1
ATOM 1730 O O . SER A 1 213 ? 24.817 -13.894 -19.399 1.00 50.66 213 SER A O 1
ATOM 1732 N N . LEU A 1 214 ? 26.752 -13.093 -18.619 1.00 54.78 214 LEU A N 1
ATOM 1733 C CA . LEU A 1 214 ? 26.703 -11.741 -19.197 1.00 54.78 214 LEU A CA 1
ATOM 1734 C C . LEU A 1 214 ? 26.741 -11.756 -20.741 1.00 54.78 214 LEU A C 1
ATOM 1736 O O . LEU A 1 214 ? 27.688 -11.275 -21.359 1.00 54.78 214 LEU A O 1
ATOM 1740 N N . ALA A 1 215 ? 25.701 -12.262 -21.398 1.00 55.97 215 ALA A N 1
ATOM 1741 C CA . ALA A 1 215 ? 25.457 -11.993 -22.809 1.00 55.97 215 ALA A CA 1
ATOM 1742 C C . ALA A 1 215 ? 24.856 -10.584 -22.939 1.00 55.97 215 ALA A C 1
ATOM 1744 O O . ALA A 1 215 ? 23.647 -10.403 -23.091 1.00 55.97 215 ALA A O 1
ATOM 1745 N N . LEU A 1 216 ? 25.707 -9.564 -22.815 1.00 57.53 216 LEU A N 1
ATOM 1746 C CA . LEU A 1 216 ? 25.352 -8.191 -23.162 1.00 57.53 216 LEU A CA 1
ATOM 1747 C C . LEU A 1 216 ? 25.483 -8.055 -24.684 1.00 57.53 216 LEU A C 1
ATOM 1749 O O . LEU A 1 216 ? 26.583 -8.227 -25.206 1.00 57.53 216 LEU A O 1
ATOM 1753 N N . PRO A 1 217 ? 24.399 -7.791 -25.432 1.00 52.97 217 PRO A N 1
ATOM 1754 C CA . PRO A 1 217 ? 24.515 -7.611 -26.870 1.00 52.97 217 PRO A CA 1
ATOM 1755 C C . PRO A 1 217 ? 25.307 -6.329 -27.156 1.00 52.97 217 PRO A C 1
ATOM 1757 O O . PRO A 1 217 ? 24.805 -5.228 -26.945 1.00 52.97 217 PRO A O 1
ATOM 1760 N N . GLU A 1 218 ? 26.535 -6.477 -27.663 1.00 56.31 218 GLU A N 1
ATOM 1761 C CA . GLU A 1 218 ? 27.386 -5.356 -28.098 1.00 56.31 218 GLU A CA 1
ATOM 1762 C C . GLU A 1 218 ? 26.754 -4.563 -29.257 1.00 56.31 218 GLU A C 1
ATOM 1764 O O . GLU A 1 218 ? 27.061 -3.389 -29.462 1.00 56.31 218 GLU A O 1
ATOM 1769 N N . ASN A 1 219 ? 25.823 -5.176 -29.998 1.00 60.84 219 ASN A N 1
ATOM 1770 C CA . ASN A 1 219 ? 25.071 -4.518 -31.058 1.00 60.84 219 ASN A CA 1
ATOM 1771 C C . ASN A 1 219 ? 23.666 -4.124 -30.578 1.00 60.84 219 ASN A C 1
ATOM 1773 O O . ASN A 1 219 ? 22.794 -4.974 -30.378 1.00 60.84 219 ASN A O 1
ATOM 1777 N N . ARG A 1 220 ? 23.451 -2.816 -30.394 1.00 71.75 220 ARG A N 1
ATOM 1778 C CA . ARG A 1 220 ? 22.210 -2.259 -29.835 1.00 71.75 220 ARG A CA 1
ATOM 1779 C C . ARG A 1 220 ? 21.023 -2.254 -30.812 1.00 71.75 220 ARG A C 1
ATOM 1781 O O . ARG A 1 220 ? 19.888 -2.364 -30.374 1.00 71.75 220 ARG A O 1
ATOM 1788 N N . GLY A 1 221 ? 21.237 -2.196 -32.128 1.00 75.88 221 GLY A N 1
ATOM 1789 C CA . GLY A 1 221 ? 20.128 -1.972 -33.072 1.00 75.88 221 GLY A CA 1
ATOM 1790 C C . GLY A 1 221 ? 19.315 -0.698 -32.756 1.00 75.88 221 GLY A C 1
ATOM 1791 O O . GLY A 1 221 ? 19.702 0.103 -31.905 1.00 75.88 221 GLY A O 1
ATOM 1792 N N . ASN A 1 222 ? 18.190 -0.498 -33.445 1.00 81.38 222 ASN A N 1
ATOM 1793 C CA . ASN A 1 222 ? 17.278 0.624 -33.185 1.00 81.38 222 ASN A CA 1
ATOM 1794 C C . ASN A 1 222 ? 16.067 0.166 -32.365 1.00 81.38 222 ASN A C 1
ATOM 1796 O O . ASN A 1 222 ? 15.691 -1.008 -32.410 1.00 81.38 222 ASN A O 1
ATOM 1800 N N . LEU A 1 223 ? 15.444 1.098 -31.635 1.00 83.69 223 LEU A N 1
ATOM 1801 C CA . LEU A 1 223 ? 14.161 0.821 -30.993 1.00 83.69 223 LEU A CA 1
ATOM 1802 C C . LEU A 1 223 ? 13.087 0.549 -32.063 1.00 83.69 223 LEU A C 1
ATOM 1804 O O . LEU A 1 223 ? 13.130 1.157 -33.135 1.00 83.69 223 LEU A O 1
ATOM 1808 N N . PRO A 1 224 ? 12.116 -0.336 -31.788 1.00 83.19 224 PRO A N 1
ATOM 1809 C CA . PRO A 1 224 ? 10.951 -0.516 -32.645 1.00 83.19 224 PRO A CA 1
ATOM 1810 C C . PRO A 1 224 ? 9.968 0.640 -32.400 1.00 83.19 224 PRO A C 1
ATOM 1812 O O . PRO A 1 224 ? 9.095 0.541 -31.537 1.00 83.19 224 PRO A O 1
ATOM 1815 N N . ILE A 1 225 ? 10.172 1.766 -33.088 1.00 80.12 225 ILE A N 1
ATOM 1816 C CA . ILE A 1 225 ? 9.371 2.997 -32.948 1.00 80.12 225 ILE A CA 1
ATOM 1817 C C . ILE A 1 225 ? 8.217 3.008 -33.944 1.00 80.12 225 ILE A C 1
ATOM 1819 O O . ILE A 1 225 ? 8.463 2.676 -35.125 1.00 80.12 225 ILE A O 1
#

Radius of gyration: 24.4 Å; chains: 1; bounding box: 50×45×65 Å

Secondary structure (DSSP, 8-state):
-TTHHHHTT-TT----B--TT-PPPBPSSPPPPTTS-TT--HHHHHHHHHHHHHHHHHHTTTS-HHHHHHHIIIIIHHHHHHHHHHHHT----TT-HHHHHHHHHHHTHHHHHGGGT-TTS-SSTHHHHHHHHHHHHHGGG-TTTTSHHHHHHHHHHHHHHHHHHHTT--HHHHHHHHHHHHHHHTT-HHHHHHTSTTSHHHHHHH-S---S-----S-------

Foldseek 3Di:
DVVVVVCLLDLPPQDWPPDVPPDQTDGPDAQDDLVPDPPDDPVRSVSSLVSNVVVQCSVCVPPDFVVQLVSCVVPVVVSLVVVVVVLVPDDDDDPDPVVVVSVVCVVCVVVLCCCSVTSVDDSDCVVVVVLVVCLVVCLVVQPPSPDPVSSVVSVVLSVQQVQLVVLQFQSVQLVVLCVVQCVVCVPPVVSVVCSHSPHPNNCVRGHDDPDVPPPDPPDDDDGPD

InterPro domains:
  IPR004291 Transposase IS66, central domain [PF03050] (43-152)
  IPR039552 Transposase IS66, C-terminal [PF13817] (159-198)
  IPR052344 Transposase-related protein [PTHR33678] (43-181)

Sequence (225 aa):
MRMAERQLRNPYMWIYQSGSDGKPPVALYEPISTEEDENLFPAEKGVAFCNRLFFKERLYKELSPEDRKAKRFEEETTIWDEFWSWIDTLDPSGGSKLEKAVKYALNHKESLMNYLLDGRCEISNNSAERKAKVYATGRKNFLFHDSVDGAKATAIVISLVETAKANNLNAYKYLYTLLLYMPDYKNEPAGIKQLLPWSTFVQDKCSGIIDDSLALPENRGNLPI